Protein AF-A0A971DSR9-F1 (afdb_monomer_lite)

Secondary structure (DSSP, 8-state):
--------HHHHHTTTHHHHHHHHHHHHHHHHHTTSSSHHHHHHHHHHHHHHHHHHHHHHHHHHHPPEE-TT--TTT-TTTS-SEEPPTHHHHHHHHHHHHHHHHTTTTTTHHHHHHHHHHHHHHHTS-TTTS-HHHHHHHHHHHHHHHHHHHHHHHHHHHHHHHHHHHHHHHHHHHHHHHHHHHHHHHHHHHHHTTSS----GGGGS-HHHHHHHHHHHHTTT-B--GGG--HHHHHHHHHHHHTTSEEEEPPPTTT---EEEE--HHHHHHT-

Sequence (275 aa):
MKKNERAPSVYRLAHLWPLAVIIIGIGACAAGAAVSQPYWDFFGLLLILSLAALLGGALFGFLFGVPRLNRNYDPREDYGRTTKYMPNTNLEEVSDWLTKIIIGVTLTQLTKIPGYLQDMADYIVANSNCSTLDCNFAGPVIISLFIYFFIAGFISGYYYTRIFLPNLFSVMEENSILKAETAIWREGGKKMFSLAGEPEVSHKIEYFTDKEREMLQKIKVQNNVFADIHKLSHQEYAVLNVLIAKGIVEIYPGNLSTGKETLHITDEEVLQSLQ

pLDDT: mean 80.06, std 12.45, range [37.16, 97.0]

Foldseek 3Di:
DPPPPPDPCVVVVVLCVLVVLVVVLLVVLQVVLVVFPPSPVSSVVLVVLLVVLLQLLLVLLQVQQAWDADPPDDCQPCVPNDARTHGHCVVVVVVVVVVVCVVVVVPPDPPCPVVVLQVVLVVVLVPDDCVGDVSVVSSVVSSVSSVSSSNSSNCSSNSCSNPPVSVVVVVVLVVLLVVLLVVQVVVLVVQCVVCVPPPDPPAPCSSGDPLLLVLLLVCVVVVQWAQPLVPDDSNSVSSVVNCVVVVQWDWDQDDPVPRTITIGGPDPRSSVVND

Structure (mmCIF, N/CA/C/O backbone):
data_AF-A0A971DSR9-F1
#
_entry.id   AF-A0A971DSR9-F1
#
loop_
_atom_site.group_PDB
_atom_site.id
_atom_site.type_symbol
_atom_site.label_atom_id
_atom_site.label_alt_id
_atom_site.label_comp_id
_atom_site.label_asym_id
_atom_site.label_entity_id
_atom_site.label_seq_id
_atom_site.pdbx_PDB_ins_code
_atom_site.Cartn_x
_atom_site.Cartn_y
_atom_site.Cartn_z
_atom_site.occupancy
_atom_site.B_iso_or_equiv
_atom_site.auth_seq_id
_atom_site.auth_comp_id
_atom_site.auth_asym_id
_atom_site.auth_atom_id
_atom_site.pdbx_PDB_model_num
ATOM 1 N N . MET A 1 1 ? 6.636 4.444 34.843 1.00 37.16 1 MET A N 1
ATOM 2 C CA . MET A 1 1 ? 7.618 5.028 33.900 1.00 37.16 1 MET A CA 1
ATOM 3 C C . MET A 1 1 ? 8.054 3.941 32.920 1.00 37.16 1 MET A C 1
ATOM 5 O O . MET A 1 1 ? 8.878 3.111 33.280 1.00 37.16 1 MET A O 1
ATOM 9 N N . LYS A 1 2 ? 7.442 3.868 31.726 1.00 38.41 2 LYS A N 1
ATOM 10 C CA . LYS A 1 2 ? 7.850 2.915 30.677 1.00 38.41 2 LYS A CA 1
ATOM 11 C C . LYS A 1 2 ? 9.216 3.350 30.143 1.00 38.41 2 LYS A C 1
ATOM 13 O O . LYS A 1 2 ? 9.371 4.481 29.689 1.00 38.41 2 LYS A O 1
ATOM 18 N N . LYS A 1 3 ? 10.205 2.468 30.266 1.00 43.56 3 LYS A N 1
ATOM 19 C CA . LYS A 1 3 ? 11.568 2.665 29.773 1.00 43.56 3 LYS A CA 1
ATOM 20 C C . LYS A 1 3 ? 11.482 2.900 28.263 1.00 43.56 3 LYS A C 1
ATOM 22 O O . LYS A 1 3 ? 10.950 2.072 27.533 1.00 43.56 3 LYS A O 1
ATOM 27 N N . ASN A 1 4 ? 11.932 4.071 27.829 1.00 49.69 4 ASN A N 1
ATOM 28 C CA . ASN A 1 4 ? 11.964 4.491 26.435 1.00 49.69 4 ASN A CA 1
ATOM 29 C C . ASN A 1 4 ? 13.080 3.700 25.729 1.00 49.69 4 ASN A C 1
ATOM 31 O O . ASN A 1 4 ? 14.197 4.193 25.566 1.00 49.69 4 ASN A O 1
ATOM 35 N N . GLU A 1 5 ? 12.819 2.431 25.417 1.00 51.50 5 GLU A N 1
ATOM 36 C CA . GLU A 1 5 ? 13.708 1.594 24.617 1.00 51.50 5 GLU A CA 1
ATOM 37 C C . GLU A 1 5 ? 13.719 2.158 23.196 1.00 51.50 5 GLU A C 1
ATOM 39 O O . GLU A 1 5 ? 12.870 1.853 22.361 1.00 51.50 5 GLU A O 1
ATOM 44 N N . ARG A 1 6 ? 14.663 3.070 22.928 1.00 54.28 6 ARG A N 1
ATOM 45 C CA . ARG A 1 6 ? 14.927 3.539 21.567 1.00 54.28 6 ARG A CA 1
ATOM 46 C C . ARG A 1 6 ? 15.276 2.311 20.735 1.00 54.28 6 ARG A C 1
ATOM 48 O O . ARG A 1 6 ? 16.339 1.728 20.938 1.00 54.28 6 ARG A O 1
ATOM 55 N N . ALA A 1 7 ? 14.408 1.963 19.789 1.00 55.47 7 ALA A N 1
ATOM 56 C CA . ALA A 1 7 ? 14.721 0.987 18.756 1.00 55.47 7 ALA A CA 1
ATOM 57 C C . ALA A 1 7 ? 16.114 1.307 18.165 1.00 55.47 7 ALA A C 1
ATOM 59 O O . ALA A 1 7 ? 16.392 2.488 17.889 1.00 55.47 7 ALA A O 1
ATOM 60 N N . PRO A 1 8 ? 17.005 0.308 18.012 1.00 54.16 8 PRO A N 1
ATOM 61 C CA . PRO A 1 8 ? 18.372 0.549 17.571 1.00 54.16 8 PRO A CA 1
ATOM 62 C C . PRO A 1 8 ? 18.371 1.280 16.224 1.00 54.16 8 PRO A C 1
ATOM 64 O O . PRO A 1 8 ? 17.544 0.997 15.355 1.00 54.16 8 PRO A O 1
ATOM 67 N N . SER A 1 9 ? 19.279 2.250 16.059 1.00 59.03 9 SER A N 1
ATOM 68 C CA . SER A 1 9 ? 19.351 3.171 14.905 1.00 59.03 9 SER A CA 1
ATOM 69 C C . SER A 1 9 ? 19.303 2.473 13.541 1.00 59.03 9 SER A C 1
ATOM 71 O O . SER A 1 9 ? 18.803 3.045 12.575 1.00 59.03 9 SER A O 1
ATOM 73 N N . VAL A 1 10 ? 19.742 1.216 13.488 1.00 59.09 10 VAL A N 1
ATOM 74 C CA . VAL A 1 10 ? 19.723 0.327 12.322 1.00 59.09 10 VAL A CA 1
ATOM 75 C C . VAL A 1 10 ? 18.313 0.155 11.733 1.00 59.09 10 VAL A C 1
ATOM 77 O O . VAL A 1 10 ? 18.150 0.253 10.519 1.00 59.09 10 VAL A O 1
ATOM 80 N N . TYR A 1 11 ? 17.268 0.020 12.561 1.00 59.34 11 TYR A N 1
ATOM 81 C CA . TYR A 1 11 ? 15.881 -0.109 12.078 1.00 59.34 11 TYR A CA 1
ATOM 82 C C . TYR A 1 11 ? 15.350 1.187 11.448 1.00 59.34 11 TYR A C 1
ATOM 84 O O . TYR A 1 11 ? 14.537 1.156 10.525 1.00 59.34 11 TYR A O 1
ATOM 92 N N . ARG A 1 12 ? 15.851 2.344 11.899 1.00 62.50 12 ARG A N 1
ATOM 93 C CA . ARG A 1 12 ? 15.550 3.641 11.282 1.00 62.50 12 ARG A CA 1
ATOM 94 C C . ARG A 1 12 ? 16.319 3.873 9.985 1.00 62.50 12 ARG A C 1
ATOM 96 O O . ARG A 1 12 ? 15.873 4.675 9.189 1.00 62.50 12 ARG A O 1
ATOM 103 N N . LEU A 1 13 ? 17.428 3.192 9.721 1.00 64.94 13 LEU A N 1
ATOM 104 C CA . LEU A 1 13 ? 18.093 3.301 8.417 1.00 64.94 13 LEU A CA 1
ATOM 105 C C . LEU A 1 13 ? 17.463 2.362 7.380 1.00 64.94 13 LEU A C 1
ATOM 107 O O . LEU A 1 13 ? 17.374 2.691 6.199 1.00 64.94 13 LEU A O 1
ATOM 111 N N . ALA A 1 14 ? 16.957 1.218 7.841 1.00 70.31 14 ALA A N 1
ATOM 112 C CA . ALA A 1 14 ? 16.392 0.178 6.996 1.00 70.31 14 ALA A CA 1
ATOM 113 C C . ALA A 1 14 ? 15.121 0.587 6.232 1.00 70.31 14 ALA A C 1
ATOM 115 O O . ALA A 1 14 ? 14.703 -0.153 5.360 1.00 70.31 14 ALA A O 1
ATOM 116 N N . HIS A 1 15 ? 14.476 1.728 6.486 1.00 75.62 15 HIS A N 1
ATOM 117 C CA . HIS A 1 15 ? 13.360 2.184 5.636 1.00 75.62 15 HIS A CA 1
ATOM 118 C C . HIS A 1 15 ? 13.791 3.126 4.502 1.00 75.62 15 HIS A C 1
ATOM 120 O O . HIS A 1 15 ? 12.974 3.454 3.644 1.00 75.62 15 HIS A O 1
ATOM 126 N N . LEU A 1 16 ? 15.055 3.564 4.487 1.00 84.31 16 LEU A N 1
ATOM 127 C CA . LEU A 1 16 ? 15.576 4.538 3.523 1.00 84.31 16 LEU A CA 1
ATOM 128 C C . LEU A 1 16 ? 16.248 3.886 2.310 1.00 84.31 16 LEU A C 1
ATOM 130 O O . LEU A 1 16 ? 16.501 4.564 1.318 1.00 84.31 16 LEU A O 1
ATOM 134 N N . TRP A 1 17 ? 16.528 2.581 2.353 1.00 87.62 17 TRP A N 1
ATOM 135 C CA . TRP A 1 17 ? 17.218 1.902 1.255 1.00 87.62 17 TRP A CA 1
ATOM 136 C C . TRP A 1 17 ? 16.484 1.977 -0.100 1.00 87.62 17 TRP A C 1
ATOM 138 O O . TRP A 1 17 ? 17.182 2.178 -1.093 1.00 87.62 17 TRP A O 1
ATOM 148 N N . PRO A 1 18 ? 15.133 1.915 -0.209 1.00 90.00 18 PRO A N 1
ATOM 149 C CA . PRO A 1 18 ? 14.481 2.028 -1.514 1.00 90.00 18 PRO A CA 1
ATOM 150 C C . PRO A 1 18 ? 14.644 3.437 -2.094 1.00 90.00 18 PRO A C 1
ATOM 152 O O . PRO A 1 18 ? 14.825 3.595 -3.299 1.00 90.00 18 PRO A O 1
ATOM 155 N N . LEU A 1 19 ? 14.660 4.466 -1.235 1.00 89.88 19 LEU A N 1
ATOM 156 C CA . LEU A 1 19 ? 14.963 5.840 -1.645 1.00 89.88 19 LEU A CA 1
ATOM 157 C C . LEU A 1 19 ? 16.408 5.968 -2.116 1.00 89.88 19 LEU A C 1
ATOM 159 O O . LEU A 1 19 ? 16.654 6.639 -3.112 1.00 89.88 19 LEU A O 1
ATOM 163 N N . ALA A 1 20 ? 17.354 5.299 -1.454 1.00 91.56 20 ALA A N 1
ATOM 164 C CA . ALA A 1 20 ? 18.747 5.289 -1.890 1.00 91.56 20 ALA A CA 1
ATOM 165 C C . ALA A 1 20 ? 18.896 4.699 -3.304 1.00 91.56 20 ALA A C 1
ATOM 167 O O . ALA A 1 20 ? 19.608 5.279 -4.118 1.00 91.56 20 ALA A O 1
ATOM 168 N N . VAL A 1 21 ? 18.176 3.616 -3.630 1.00 92.50 21 VAL A N 1
ATOM 169 C CA . VAL A 1 21 ? 18.152 3.046 -4.991 1.00 92.50 21 VAL A CA 1
ATOM 170 C C . VAL A 1 21 ? 17.636 4.079 -5.999 1.00 92.50 21 VAL A C 1
ATOM 172 O O . VAL A 1 21 ? 18.290 4.336 -7.002 1.00 92.50 21 VAL A O 1
ATOM 175 N N . ILE A 1 22 ? 16.522 4.754 -5.709 1.00 94.12 22 ILE A N 1
ATOM 176 C CA . ILE A 1 22 ? 15.972 5.783 -6.609 1.00 94.12 22 ILE A CA 1
ATOM 177 C C . ILE A 1 22 ? 16.957 6.949 -6.795 1.00 94.12 22 ILE A C 1
ATOM 179 O O . ILE A 1 22 ? 17.174 7.396 -7.920 1.00 94.12 22 ILE A O 1
ATOM 183 N N . ILE A 1 23 ? 17.589 7.419 -5.716 1.00 94.44 23 ILE A N 1
ATOM 184 C CA . ILE A 1 23 ? 18.569 8.516 -5.755 1.00 94.44 23 ILE A CA 1
ATOM 185 C C . ILE A 1 23 ? 19.790 8.131 -6.599 1.00 94.44 23 ILE A C 1
ATOM 187 O O . ILE A 1 23 ? 20.248 8.941 -7.404 1.00 94.44 23 ILE A O 1
ATOM 191 N N . ILE A 1 24 ? 20.291 6.899 -6.463 1.00 94.00 24 ILE A N 1
ATOM 192 C CA . ILE A 1 24 ? 21.392 6.383 -7.291 1.00 94.00 24 ILE A CA 1
ATOM 193 C C . ILE A 1 24 ? 20.989 6.376 -8.771 1.00 94.00 24 ILE A C 1
ATOM 195 O O . ILE A 1 24 ? 21.766 6.829 -9.610 1.00 94.00 24 ILE A O 1
ATOM 199 N N . GLY A 1 25 ? 19.768 5.941 -9.095 1.00 92.62 25 GLY A N 1
ATOM 200 C CA . GLY A 1 25 ? 19.239 5.984 -10.461 1.00 92.62 25 GLY A CA 1
ATOM 201 C C . GLY A 1 25 ? 19.151 7.396 -11.038 1.00 92.62 25 GLY A C 1
ATOM 202 O O . GLY A 1 25 ? 19.550 7.627 -12.178 1.00 92.62 25 GLY A O 1
ATOM 203 N N . ILE A 1 26 ? 18.672 8.365 -10.252 1.00 93.56 26 ILE A N 1
ATOM 204 C CA . ILE A 1 26 ? 18.616 9.778 -10.667 1.00 93.56 26 ILE A CA 1
ATOM 205 C C . ILE A 1 26 ? 20.034 10.320 -10.898 1.00 93.56 26 ILE A C 1
ATOM 207 O O . ILE A 1 26 ? 20.278 11.009 -11.889 1.00 93.56 26 ILE A O 1
ATOM 211 N N . GLY A 1 27 ? 20.986 9.965 -10.030 1.00 92.44 27 GLY A N 1
ATOM 212 C CA .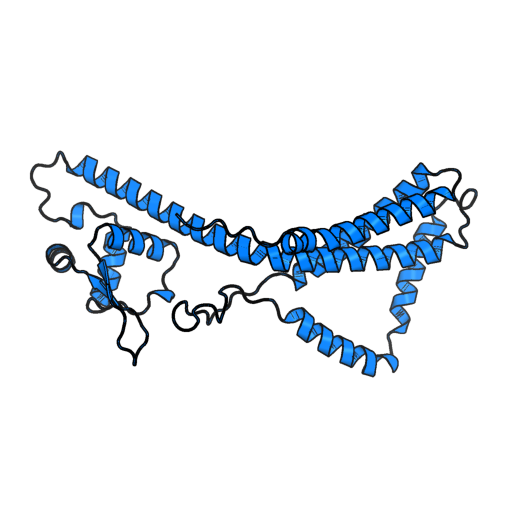 GLY A 1 27 ? 22.401 10.294 -10.208 1.00 92.44 27 GLY A CA 1
ATOM 213 C C . GLY A 1 27 ? 22.988 9.699 -11.491 1.00 92.44 27 GLY A C 1
ATOM 214 O O . GLY A 1 27 ? 23.702 10.391 -12.212 1.00 92.44 27 GLY A O 1
ATOM 215 N N . ALA A 1 28 ? 22.629 8.457 -11.828 1.00 90.12 28 ALA A N 1
ATOM 216 C CA . ALA A 1 28 ? 23.019 7.827 -13.087 1.00 90.12 28 ALA A CA 1
ATOM 217 C C . ALA A 1 28 ? 22.420 8.548 -14.308 1.00 90.12 28 ALA A C 1
ATOM 219 O O . ALA A 1 28 ? 23.114 8.714 -15.308 1.00 90.12 28 ALA A O 1
ATOM 220 N N . CYS A 1 29 ? 21.181 9.049 -14.219 1.00 90.25 29 CYS A N 1
ATOM 221 C CA . CYS A 1 29 ? 20.577 9.874 -15.274 1.00 90.25 29 CYS A CA 1
ATOM 222 C C . CYS A 1 29 ? 21.337 11.193 -15.467 1.00 90.25 29 CYS A C 1
ATOM 224 O O . CYS A 1 29 ? 21.599 11.588 -16.600 1.00 90.25 29 CYS A O 1
ATOM 226 N N . ALA A 1 30 ? 21.726 11.858 -14.374 1.00 90.25 30 ALA A N 1
ATOM 227 C CA . ALA A 1 30 ? 22.514 13.090 -14.430 1.00 90.25 30 ALA A CA 1
ATOM 228 C C . ALA A 1 30 ? 23.912 12.846 -15.023 1.00 90.25 30 ALA A C 1
ATOM 230 O O . ALA A 1 30 ? 24.355 13.583 -15.901 1.00 90.25 30 ALA A O 1
ATOM 231 N N . ALA A 1 31 ? 24.588 11.774 -14.599 1.00 87.44 31 ALA A N 1
ATOM 232 C CA . ALA A 1 31 ? 25.889 11.388 -15.139 1.00 87.44 31 ALA A CA 1
ATOM 233 C C . ALA A 1 31 ? 25.811 11.008 -16.628 1.00 87.44 31 ALA A C 1
ATOM 235 O O . ALA A 1 31 ? 26.660 11.423 -17.411 1.00 87.44 31 ALA A O 1
ATOM 236 N N . GLY A 1 32 ? 24.772 10.271 -17.035 1.00 81.88 32 GLY A N 1
ATOM 237 C CA . GLY A 1 32 ? 24.528 9.936 -18.439 1.00 81.88 32 GLY A CA 1
ATOM 238 C C . GLY A 1 32 ? 24.227 11.168 -19.294 1.00 81.88 32 GLY A C 1
ATOM 239 O O . GLY A 1 32 ? 24.698 11.264 -20.426 1.00 81.88 32 GLY A O 1
ATOM 240 N N . ALA A 1 33 ? 23.512 12.151 -18.739 1.00 85.00 33 ALA A N 1
ATOM 241 C CA . ALA A 1 33 ? 23.223 13.400 -19.432 1.00 85.00 33 ALA A CA 1
ATOM 242 C C . ALA A 1 33 ? 24.461 14.283 -19.649 1.00 85.00 33 ALA A C 1
ATOM 244 O O . ALA A 1 33 ? 24.514 15.020 -20.633 1.00 85.00 33 ALA A O 1
ATOM 245 N N . ALA A 1 34 ? 25.479 14.174 -18.785 1.00 84.00 34 ALA A N 1
ATOM 246 C CA . ALA A 1 34 ? 26.732 14.933 -18.881 1.00 84.00 34 ALA A CA 1
ATOM 247 C C . ALA A 1 34 ? 27.541 14.653 -20.161 1.00 84.00 34 ALA A C 1
ATOM 249 O O . ALA A 1 34 ? 28.447 15.414 -20.493 1.00 84.00 34 ALA A O 1
ATOM 250 N N . VAL A 1 35 ? 27.211 13.583 -20.889 1.00 77.50 35 VAL A N 1
ATOM 251 C CA . VAL A 1 35 ? 27.836 13.228 -22.172 1.00 77.50 35 VAL A CA 1
ATOM 252 C C . VAL A 1 35 ? 27.268 14.059 -23.340 1.00 77.50 35 VAL A C 1
ATOM 254 O O . VAL A 1 35 ? 27.881 14.130 -24.402 1.00 77.50 35 VAL A O 1
ATOM 257 N N . SER A 1 36 ? 26.118 14.717 -23.157 1.00 71.94 36 SER A N 1
ATOM 258 C CA . SER A 1 36 ? 25.399 15.450 -24.206 1.00 71.94 36 SER A CA 1
ATOM 259 C C . SER A 1 36 ? 25.603 16.970 -24.111 1.00 71.94 36 SER A C 1
ATOM 261 O O . SER A 1 36 ? 25.582 17.536 -23.019 1.00 71.94 36 SER A O 1
ATOM 263 N N . GLN A 1 37 ? 25.749 17.651 -25.259 1.00 74.38 37 GLN A N 1
ATOM 264 C CA . GLN A 1 37 ? 25.823 19.123 -25.345 1.00 74.38 37 GLN A CA 1
ATOM 265 C C . GLN A 1 37 ? 24.542 19.802 -24.801 1.00 74.38 37 GLN A C 1
ATOM 267 O O . GLN A 1 37 ? 24.655 20.685 -23.947 1.00 74.38 37 GLN A O 1
ATOM 272 N N . PRO A 1 38 ? 23.318 19.387 -25.198 1.00 79.31 38 PRO A N 1
ATOM 273 C CA . PRO A 1 38 ? 22.079 19.807 -24.538 1.00 79.31 38 PRO A CA 1
ATOM 274 C C . PRO A 1 38 ? 21.822 18.996 -23.253 1.00 79.31 38 PRO A C 1
ATOM 276 O O . PRO A 1 38 ? 20.909 18.170 -23.185 1.00 79.31 38 PRO A O 1
ATOM 279 N N . TYR A 1 39 ? 22.632 19.238 -22.215 1.00 82.44 39 TYR A N 1
ATOM 280 C CA . TYR A 1 39 ? 22.558 18.530 -20.927 1.00 82.44 39 TYR A CA 1
ATOM 281 C C . TYR A 1 39 ? 21.139 18.505 -20.333 1.00 82.44 39 TYR A C 1
ATOM 283 O O . TYR A 1 39 ? 20.632 17.447 -19.964 1.00 82.44 39 TYR A O 1
ATOM 291 N N . TRP A 1 40 ? 20.488 19.670 -20.247 1.00 84.75 40 TRP A N 1
ATOM 292 C CA . TRP A 1 40 ? 19.205 19.824 -19.553 1.00 84.75 40 TRP A CA 1
ATOM 293 C C . TRP A 1 40 ? 18.041 19.144 -20.269 1.00 84.75 40 TRP A C 1
ATOM 295 O O . TRP A 1 40 ? 17.216 18.515 -19.607 1.00 84.75 40 TRP A O 1
ATOM 305 N N . ASP A 1 41 ? 18.000 19.218 -21.600 1.00 82.12 41 ASP A N 1
ATOM 306 C CA . ASP A 1 41 ? 16.937 18.594 -22.392 1.00 82.12 41 ASP A CA 1
ATOM 307 C C . ASP A 1 41 ? 17.030 17.069 -22.302 1.00 82.12 41 ASP A C 1
ATOM 309 O O . ASP A 1 41 ? 16.032 16.383 -22.068 1.00 82.12 41 ASP A O 1
ATOM 313 N N . PHE A 1 42 ? 18.250 16.532 -22.411 1.00 81.69 42 PHE A N 1
ATOM 314 C CA . PHE A 1 42 ? 18.463 15.093 -22.329 1.00 81.69 42 PHE A CA 1
ATOM 315 C C . PHE A 1 42 ? 18.232 14.563 -20.910 1.00 81.69 42 PHE A C 1
ATOM 317 O O . PHE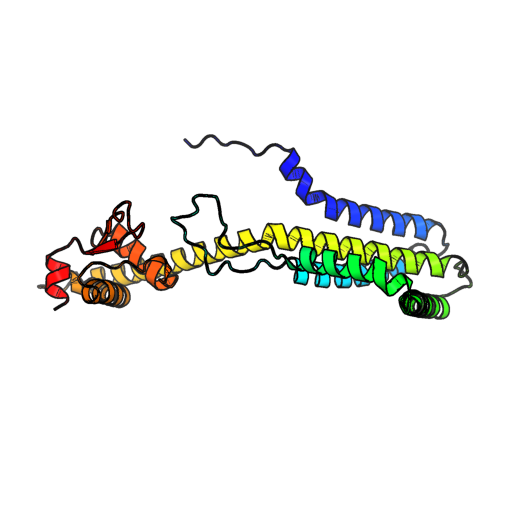 A 1 42 ? 17.549 13.555 -20.736 1.00 81.69 42 PHE A O 1
ATOM 324 N N . PHE A 1 43 ? 18.704 15.277 -19.884 1.00 87.12 43 PHE A N 1
ATOM 325 C CA . PHE A 1 43 ? 18.404 14.943 -18.493 1.00 87.12 43 PHE A CA 1
ATOM 326 C C . PHE A 1 43 ? 16.895 14.953 -18.215 1.00 87.12 43 PHE A C 1
ATOM 328 O O . PHE A 1 43 ? 16.383 14.017 -17.603 1.00 87.12 43 PHE A O 1
ATOM 335 N N . GLY A 1 44 ? 16.172 15.972 -18.696 1.00 88.19 44 GLY A N 1
ATOM 336 C CA . GLY A 1 44 ? 14.721 16.078 -18.548 1.00 88.19 44 GLY A CA 1
ATOM 337 C C . GLY A 1 44 ? 13.978 14.903 -19.185 1.00 88.19 44 GLY A C 1
ATOM 338 O O . GLY A 1 44 ? 13.096 14.320 -18.551 1.00 88.19 44 GLY A O 1
ATOM 339 N N . LEU A 1 45 ? 14.380 14.498 -20.393 1.00 86.56 45 LEU A N 1
ATOM 340 C CA . LEU A 1 45 ? 13.823 13.328 -21.075 1.00 86.56 45 LEU A CA 1
ATOM 341 C C . LEU A 1 45 ? 14.082 12.035 -20.288 1.00 86.56 45 LEU A C 1
ATOM 343 O O . LEU A 1 45 ? 13.136 11.300 -20.001 1.00 86.56 45 LEU A O 1
ATOM 347 N N . LEU A 1 46 ? 15.331 11.779 -19.878 1.00 89.25 46 LEU A N 1
ATOM 348 C CA . LEU A 1 46 ? 15.682 10.595 -19.082 1.00 89.25 46 LEU A CA 1
ATOM 349 C C . LEU A 1 46 ? 14.904 10.556 -17.762 1.00 89.25 46 LEU A C 1
ATOM 351 O O . LEU A 1 46 ? 14.429 9.496 -17.351 1.00 89.25 46 LEU A O 1
ATOM 355 N N . LEU A 1 47 ? 14.729 11.707 -17.114 1.00 92.56 47 LEU A N 1
ATOM 356 C CA . LEU A 1 47 ? 14.016 11.828 -15.850 1.00 92.56 47 LEU A CA 1
ATOM 357 C C . LEU A 1 47 ? 12.516 11.547 -16.014 1.00 92.56 47 LEU A C 1
ATOM 359 O O . LEU A 1 47 ? 11.968 10.768 -15.238 1.00 92.56 47 LEU A O 1
ATOM 363 N N . ILE A 1 48 ? 11.853 12.092 -17.038 1.00 92.62 48 ILE A N 1
ATOM 364 C CA . ILE A 1 48 ? 10.427 11.819 -17.300 1.00 92.62 48 ILE A CA 1
ATOM 365 C C . ILE A 1 48 ? 10.194 10.329 -17.581 1.00 92.62 48 ILE A C 1
ATOM 367 O O . ILE A 1 48 ? 9.279 9.735 -17.005 1.00 92.62 48 ILE A O 1
ATOM 371 N N . LEU A 1 49 ? 11.040 9.708 -18.410 1.00 92.31 49 LEU A N 1
ATOM 372 C CA . LEU A 1 49 ? 10.961 8.270 -18.695 1.00 92.31 49 LEU A CA 1
ATOM 373 C C . LEU A 1 49 ? 11.168 7.435 -17.425 1.00 92.31 49 LEU A C 1
ATOM 375 O O . LEU A 1 49 ? 10.405 6.505 -17.159 1.00 92.31 49 LEU A O 1
ATOM 379 N N . SER A 1 50 ? 12.150 7.819 -16.606 1.00 94.44 50 SER A N 1
ATOM 380 C CA . SER A 1 50 ? 12.434 7.188 -15.315 1.00 94.44 50 SER A CA 1
ATOM 381 C C . SER A 1 50 ? 11.236 7.261 -14.374 1.00 94.44 50 SER A C 1
ATOM 383 O O . SER A 1 50 ? 10.848 6.256 -13.788 1.00 94.44 50 SER A O 1
ATOM 385 N N . LEU A 1 51 ? 10.612 8.436 -14.244 1.00 95.19 51 LEU A N 1
ATOM 386 C CA . LEU A 1 51 ? 9.435 8.638 -13.398 1.00 95.19 51 LEU A CA 1
ATOM 387 C C . LEU A 1 51 ? 8.224 7.846 -13.892 1.00 95.19 51 LEU A C 1
ATOM 389 O O . LEU A 1 51 ? 7.523 7.253 -13.075 1.00 95.19 51 LEU A O 1
ATOM 393 N N . ALA A 1 52 ? 7.992 7.788 -15.204 1.00 95.19 52 ALA A N 1
ATOM 394 C CA . ALA A 1 52 ? 6.917 6.981 -15.774 1.00 95.19 52 ALA A CA 1
ATOM 395 C C . ALA A 1 52 ? 7.105 5.488 -15.452 1.00 95.19 52 ALA A C 1
ATOM 397 O O . ALA A 1 52 ? 6.179 4.831 -14.970 1.00 95.19 52 ALA A O 1
ATOM 398 N N . ALA A 1 53 ? 8.323 4.971 -15.644 1.00 95.69 53 ALA A N 1
ATOM 399 C CA . ALA A 1 53 ? 8.679 3.595 -15.306 1.00 95.69 53 ALA A CA 1
ATOM 400 C C . ALA A 1 53 ? 8.548 3.319 -13.800 1.00 95.69 53 ALA A C 1
ATOM 402 O O . ALA A 1 53 ? 7.979 2.302 -13.402 1.00 95.69 53 ALA A O 1
ATOM 403 N N . LEU A 1 54 ? 9.023 4.252 -12.967 1.00 97.00 54 LEU A N 1
ATOM 404 C CA . LEU A 1 54 ? 8.947 4.189 -11.509 1.00 97.00 54 LEU A CA 1
ATOM 405 C C . LEU A 1 54 ? 7.498 4.122 -11.026 1.00 97.00 54 LEU A C 1
ATOM 407 O O . LEU A 1 54 ? 7.187 3.289 -10.180 1.00 97.00 54 LEU A O 1
ATOM 411 N N . LEU A 1 55 ? 6.610 4.965 -11.561 1.00 96.62 55 LEU A N 1
ATOM 412 C CA . LEU A 1 55 ? 5.186 4.957 -11.219 1.00 96.62 55 LEU A CA 1
ATOM 413 C C . LEU A 1 55 ? 4.510 3.656 -11.655 1.00 96.62 55 LEU A C 1
ATOM 415 O O . LEU A 1 55 ? 3.749 3.081 -10.876 1.00 96.62 55 LEU A O 1
ATOM 419 N N . GLY A 1 56 ? 4.825 3.166 -12.858 1.00 96.25 56 GLY A N 1
ATOM 420 C CA . GLY A 1 56 ? 4.355 1.867 -13.334 1.00 96.25 56 GLY A CA 1
ATOM 421 C C . GLY A 1 56 ? 4.767 0.747 -12.380 1.00 96.25 56 GLY A C 1
ATOM 422 O O . GLY A 1 56 ? 3.917 0.022 -11.869 1.00 96.25 56 GLY A O 1
ATOM 423 N N . GLY A 1 57 ? 6.058 0.664 -12.059 1.00 95.44 57 GLY A N 1
ATOM 424 C CA . GLY A 1 57 ? 6.587 -0.298 -11.098 1.00 95.44 57 GLY A CA 1
ATOM 425 C C . GLY A 1 57 ? 5.932 -0.174 -9.724 1.00 95.44 57 GLY A C 1
ATOM 426 O O . GLY A 1 57 ? 5.456 -1.166 -9.178 1.00 95.44 57 GLY A O 1
ATOM 427 N N . ALA A 1 58 ? 5.851 1.041 -9.179 1.00 95.50 58 ALA A N 1
ATOM 428 C CA . ALA A 1 58 ? 5.280 1.309 -7.861 1.00 95.50 58 ALA A CA 1
ATOM 429 C C . ALA A 1 58 ? 3.805 0.922 -7.762 1.00 95.50 58 ALA A C 1
ATOM 431 O O . ALA A 1 58 ? 3.398 0.402 -6.725 1.00 95.50 58 ALA A O 1
ATOM 432 N N . LEU A 1 59 ? 3.024 1.102 -8.831 1.00 94.25 59 LEU A N 1
ATOM 433 C CA . LEU A 1 59 ? 1.643 0.633 -8.896 1.00 94.25 59 LEU A CA 1
ATOM 434 C C . LEU A 1 59 ? 1.569 -0.893 -8.759 1.00 94.25 59 LEU A C 1
ATOM 436 O O . LEU A 1 59 ? 0.809 -1.397 -7.934 1.00 94.25 59 LEU A O 1
ATOM 440 N N . PHE A 1 60 ? 2.385 -1.636 -9.512 1.00 91.88 60 PHE A N 1
ATOM 441 C CA . PHE A 1 60 ? 2.453 -3.093 -9.366 1.00 91.88 60 PHE A CA 1
ATOM 442 C C . PHE A 1 60 ? 2.926 -3.491 -7.965 1.00 91.88 60 PHE A C 1
ATOM 444 O O . PHE A 1 60 ? 2.291 -4.319 -7.314 1.00 91.88 60 PHE A O 1
ATOM 451 N N . GLY A 1 61 ? 3.986 -2.859 -7.461 1.00 91.69 61 GLY A N 1
ATOM 452 C CA . GLY A 1 61 ? 4.496 -3.092 -6.113 1.00 91.69 61 GLY A CA 1
ATOM 453 C C . GLY A 1 61 ? 3.428 -2.875 -5.040 1.00 91.69 61 GLY A C 1
ATOM 454 O O . GLY A 1 61 ? 3.260 -3.715 -4.158 1.00 91.69 61 GLY A O 1
ATOM 455 N N . PHE A 1 62 ? 2.654 -1.794 -5.153 1.00 90.81 62 PHE A N 1
ATOM 456 C CA . PHE A 1 62 ? 1.515 -1.508 -4.286 1.00 90.81 62 PHE A CA 1
ATOM 457 C C . PHE A 1 62 ? 0.490 -2.644 -4.314 1.00 90.81 62 PHE A C 1
ATOM 459 O O . PHE A 1 62 ? 0.172 -3.183 -3.257 1.00 90.81 62 PHE A O 1
ATOM 466 N N . LEU A 1 63 ? 0.036 -3.068 -5.500 1.00 88.12 63 LEU A N 1
ATOM 467 C CA . LEU A 1 63 ? -0.954 -4.144 -5.653 1.00 88.12 63 LEU A CA 1
ATOM 468 C C . LEU A 1 63 ? -0.507 -5.451 -4.982 1.00 88.12 63 LEU A C 1
ATOM 470 O O . LEU A 1 63 ? -1.303 -6.118 -4.320 1.00 88.12 63 LEU A O 1
ATOM 474 N N . PHE A 1 64 ? 0.774 -5.802 -5.112 1.00 86.06 64 PHE A N 1
ATOM 475 C CA . PHE A 1 64 ? 1.340 -6.988 -4.466 1.00 86.06 64 PHE A CA 1
ATOM 476 C C . PHE A 1 64 ? 1.611 -6.802 -2.967 1.00 86.06 64 PHE A C 1
ATOM 478 O O . PHE A 1 64 ? 1.655 -7.785 -2.227 1.00 86.06 64 PHE A O 1
ATOM 485 N N . GLY A 1 65 ? 1.788 -5.563 -2.512 1.00 86.31 65 GLY A N 1
ATOM 486 C CA . GLY A 1 65 ? 2.091 -5.222 -1.125 1.00 86.31 65 GLY A CA 1
ATOM 487 C C . GLY A 1 65 ? 0.869 -5.072 -0.218 1.00 86.31 65 GLY A C 1
ATOM 488 O O . GLY A 1 65 ? 1.042 -5.092 1.001 1.00 86.31 65 GLY A O 1
ATOM 489 N N . VAL A 1 66 ? -0.346 -4.927 -0.768 1.00 86.25 66 VAL A N 1
ATOM 490 C CA . VAL A 1 66 ? -1.570 -4.739 0.034 1.00 86.25 66 VAL A CA 1
ATOM 491 C C . VAL A 1 66 ? -1.769 -5.927 0.992 1.00 86.25 66 VAL A C 1
ATOM 493 O O . VAL A 1 66 ? -1.862 -7.068 0.526 1.00 86.25 66 VAL A O 1
ATOM 496 N N . PRO A 1 67 ? -1.847 -5.696 2.319 1.00 83.56 67 PRO A N 1
ATOM 497 C CA . PRO A 1 67 ? -2.067 -6.748 3.302 1.00 83.56 67 PRO A CA 1
ATOM 498 C C . PRO A 1 67 ? -3.480 -7.325 3.196 1.00 83.56 67 PRO A C 1
ATOM 500 O O . PRO A 1 67 ? -4.436 -6.625 2.856 1.00 83.56 67 PRO A O 1
ATOM 503 N N . ARG A 1 68 ? -3.624 -8.607 3.538 1.00 79.94 68 ARG A N 1
ATOM 504 C CA . ARG A 1 68 ? -4.925 -9.286 3.583 1.00 79.94 68 ARG A CA 1
ATOM 505 C C . ARG A 1 68 ? -5.437 -9.340 5.021 1.00 79.94 68 ARG A C 1
ATOM 507 O O . ARG A 1 68 ? -4.661 -9.521 5.958 1.00 79.94 68 ARG A O 1
ATOM 514 N N . LEU A 1 69 ? -6.751 -9.198 5.194 1.00 77.50 69 LEU A N 1
ATOM 515 C CA . LEU A 1 69 ? -7.396 -9.390 6.492 1.00 77.50 69 LEU A CA 1
ATOM 516 C C . LEU A 1 69 ? -7.391 -10.881 6.843 1.00 77.50 69 LEU A C 1
ATOM 518 O O . LEU A 1 69 ? -7.946 -11.697 6.103 1.00 77.50 69 LEU A O 1
ATOM 522 N N . ASN A 1 70 ? -6.799 -11.228 7.981 1.00 77.56 70 ASN A N 1
ATOM 523 C CA . ASN A 1 70 ? -6.891 -12.568 8.532 1.00 77.56 70 ASN A CA 1
ATOM 524 C C . ASN A 1 70 ? -8.277 -12.758 9.159 1.00 77.56 70 ASN A C 1
ATOM 526 O O . ASN A 1 70 ? -8.551 -12.278 10.255 1.00 77.56 70 ASN A O 1
ATOM 530 N N . ARG A 1 71 ? -9.163 -13.458 8.446 1.00 70.94 71 ARG A N 1
ATOM 531 C CA . ARG A 1 71 ? -10.528 -13.755 8.913 1.00 70.94 71 ARG A CA 1
ATOM 532 C C . ARG A 1 71 ? -10.570 -14.693 10.120 1.00 70.94 71 ARG A C 1
ATOM 534 O O . ARG A 1 71 ? -11.577 -14.704 10.816 1.00 70.94 71 ARG A O 1
ATOM 541 N N . ASN A 1 72 ? -9.497 -15.444 10.356 1.00 69.12 72 ASN A N 1
ATOM 542 C CA . ASN A 1 72 ? -9.365 -16.372 11.477 1.00 69.12 72 ASN A CA 1
ATOM 543 C C . ASN A 1 72 ? -8.564 -15.758 12.633 1.00 69.12 72 ASN A C 1
ATOM 545 O O . ASN A 1 72 ? -8.128 -16.481 13.519 1.00 69.12 72 ASN A O 1
ATOM 549 N N . TYR A 1 73 ? -8.313 -14.446 12.604 1.00 67.88 73 TYR A N 1
ATOM 550 C CA . TYR A 1 73 ? -7.626 -13.766 13.690 1.00 67.88 73 TYR A CA 1
ATOM 551 C C . TYR A 1 73 ? -8.501 -13.767 14.947 1.00 67.88 73 TYR A C 1
ATOM 553 O O . TYR A 1 73 ? -9.531 -13.091 14.981 1.00 67.88 73 TYR A O 1
ATOM 561 N N . ASP A 1 74 ? -8.068 -14.505 15.970 1.00 63.69 74 ASP A N 1
ATOM 562 C CA . ASP A 1 74 ? -8.615 -14.437 17.322 1.00 63.69 74 ASP A CA 1
ATOM 563 C C . ASP A 1 74 ? -7.570 -13.782 18.252 1.00 63.69 74 ASP A C 1
ATOM 565 O O . ASP A 1 74 ? -6.464 -14.313 18.401 1.00 63.69 74 ASP A O 1
ATOM 569 N N . PRO A 1 75 ? -7.881 -12.633 18.884 1.00 61.19 75 PRO A N 1
ATOM 570 C CA . PRO A 1 75 ? -6.983 -11.942 19.810 1.00 61.19 75 PRO A CA 1
ATOM 571 C C . PRO A 1 75 ? -6.485 -12.793 20.992 1.00 61.19 75 PRO A C 1
ATOM 573 O O . PRO A 1 75 ? -5.500 -12.407 21.622 1.00 61.19 75 PRO A O 1
ATOM 576 N N . ARG A 1 76 ? -7.158 -13.908 21.322 1.00 52.12 76 ARG A N 1
ATOM 577 C CA . ARG A 1 76 ? -6.904 -14.704 22.535 1.00 52.12 76 ARG A CA 1
ATOM 578 C C . ARG A 1 76 ? -6.043 -15.943 22.321 1.00 52.12 76 ARG A C 1
ATOM 580 O O . ARG A 1 76 ? -5.275 -16.289 23.216 1.00 52.12 76 ARG A O 1
ATOM 587 N N . GLU A 1 77 ? -6.152 -16.618 21.177 1.00 54.41 77 GLU A N 1
ATOM 588 C CA . GLU A 1 77 ? -5.338 -17.820 20.907 1.00 54.41 77 GLU A CA 1
ATOM 589 C C . GLU A 1 77 ? -3.899 -17.463 20.514 1.00 54.41 77 GLU A C 1
ATOM 591 O O . GLU A 1 77 ? -2.956 -18.207 20.790 1.00 54.41 77 GLU A O 1
ATOM 596 N N . ASP A 1 78 ? -3.720 -16.277 19.937 1.00 53.97 78 ASP A N 1
ATOM 597 C CA . ASP A 1 78 ? -2.492 -15.885 19.268 1.00 53.97 78 ASP A CA 1
ATOM 598 C C . ASP A 1 78 ? -1.882 -14.610 19.859 1.00 53.97 78 ASP A C 1
ATOM 600 O O . ASP A 1 78 ? -1.586 -13.655 19.137 1.00 53.97 78 ASP A O 1
ATOM 604 N N . TYR A 1 79 ? -1.620 -14.607 21.173 1.00 51.34 79 TYR A N 1
ATOM 605 C CA . TYR A 1 79 ? -0.811 -13.578 21.848 1.00 51.34 79 TYR A CA 1
ATOM 606 C C . TYR A 1 79 ? 0.568 -13.424 21.166 1.00 51.34 79 TYR A C 1
ATOM 608 O O . TYR A 1 79 ? 1.553 -14.065 21.532 1.00 51.34 79 TYR A O 1
ATOM 616 N N . GLY A 1 80 ? 0.630 -12.575 20.137 1.00 54.41 80 GLY A N 1
ATOM 617 C CA . GLY A 1 80 ? 1.810 -12.316 19.311 1.00 54.41 80 GLY A CA 1
ATOM 618 C C . GLY A 1 80 ? 2.114 -13.346 18.213 1.00 54.41 80 GLY A C 1
ATOM 619 O O . GLY A 1 80 ? 3.163 -13.227 17.583 1.00 54.41 80 GLY A O 1
ATOM 620 N N . ARG A 1 81 ? 1.248 -14.343 17.967 1.00 54.62 81 ARG A N 1
ATOM 621 C CA . ARG A 1 81 ? 1.499 -15.410 16.970 1.00 54.62 81 ARG A CA 1
ATOM 622 C C . ARG A 1 81 ? 0.876 -15.149 15.603 1.00 54.62 81 ARG A C 1
ATOM 624 O O . ARG A 1 81 ? 1.509 -15.444 14.592 1.00 54.62 81 ARG A O 1
ATOM 631 N N . THR A 1 82 ? -0.311 -14.552 15.559 1.00 56.44 82 THR A N 1
ATOM 632 C CA . THR A 1 82 ? -0.963 -14.137 14.315 1.00 56.44 82 THR A CA 1
ATOM 633 C C . THR A 1 82 ? -1.341 -12.667 14.385 1.00 56.44 82 THR A C 1
ATOM 635 O O . THR A 1 82 ? -1.655 -12.117 15.438 1.00 56.44 82 THR A O 1
ATOM 638 N N . THR A 1 83 ? -1.233 -11.986 13.249 1.00 64.75 83 THR A N 1
ATOM 639 C CA . THR A 1 83 ? -1.577 -10.571 13.109 1.00 64.75 83 THR A CA 1
ATOM 640 C C . THR A 1 83 ? -2.918 -10.449 12.391 1.00 64.75 83 THR A C 1
ATOM 642 O O . THR A 1 83 ? -3.193 -11.193 11.447 1.00 64.75 83 THR A O 1
ATOM 645 N N . LYS A 1 84 ? -3.752 -9.480 12.799 1.00 71.00 84 LYS A N 1
ATOM 646 C CA . LYS A 1 84 ? -5.038 -9.180 12.137 1.00 71.00 84 LYS A CA 1
ATOM 647 C C . LYS A 1 84 ? -4.867 -8.921 10.638 1.00 71.00 84 LYS A C 1
ATOM 649 O O . LYS A 1 84 ? -5.681 -9.341 9.818 1.00 71.00 84 LYS A O 1
ATOM 654 N N . TYR A 1 85 ? -3.773 -8.258 10.284 1.00 75.62 85 TYR A N 1
ATOM 655 C CA . TYR A 1 85 ? -3.344 -8.044 8.911 1.00 75.62 85 TYR A CA 1
ATOM 656 C C . TYR A 1 85 ? -2.193 -8.995 8.606 1.00 75.62 85 TYR A C 1
ATOM 658 O O . TYR A 1 85 ? -1.109 -8.858 9.176 1.00 75.62 85 TYR A O 1
ATOM 666 N N . MET A 1 86 ? -2.425 -9.965 7.724 1.00 72.25 86 MET A N 1
ATOM 667 C CA . MET A 1 86 ? -1.387 -10.885 7.276 1.00 72.25 86 MET A CA 1
ATOM 668 C C . MET A 1 86 ? -0.673 -10.319 6.046 1.00 72.25 86 MET A C 1
ATOM 670 O O . MET A 1 86 ? -1.314 -9.722 5.168 1.00 72.25 86 MET A O 1
ATOM 674 N N . PRO A 1 87 ? 0.654 -10.518 5.947 1.00 69.12 87 PRO A N 1
ATOM 675 C CA . PRO A 1 87 ? 1.369 -10.269 4.710 1.00 69.12 87 PRO A CA 1
ATOM 676 C C . PRO A 1 87 ? 0.743 -11.054 3.556 1.00 69.12 87 PRO A C 1
ATOM 678 O O . PRO A 1 87 ? 0.298 -12.187 3.725 1.00 69.12 87 PRO A O 1
ATOM 681 N N . ASN A 1 88 ? 0.717 -10.447 2.376 1.00 75.38 88 ASN A N 1
ATOM 682 C CA . ASN A 1 88 ? 0.189 -11.089 1.184 1.00 75.38 88 ASN A CA 1
ATOM 683 C C . ASN A 1 88 ? 1.160 -12.168 0.665 1.00 75.38 88 ASN A C 1
ATOM 685 O O . ASN A 1 88 ? 2.336 -11.872 0.444 1.00 75.38 88 ASN A O 1
ATOM 689 N N . THR A 1 89 ? 0.666 -13.389 0.438 1.00 80.44 89 THR A N 1
ATOM 690 C CA . THR A 1 89 ? 1.413 -14.510 -0.169 1.00 80.44 89 THR A CA 1
ATOM 691 C C . THR A 1 89 ? 1.522 -14.397 -1.689 1.00 80.44 89 THR A C 1
ATOM 693 O O . THR A 1 89 ? 2.215 -15.197 -2.305 1.00 80.44 89 THR A O 1
ATOM 696 N N . ASN A 1 90 ? 0.909 -13.382 -2.316 1.00 76.50 90 ASN A N 1
ATOM 697 C CA . ASN A 1 90 ? 0.933 -13.211 -3.772 1.00 76.50 90 ASN A CA 1
ATOM 698 C C . ASN A 1 90 ? 2.343 -13.289 -4.379 1.00 76.50 90 ASN A C 1
ATOM 700 O O . ASN A 1 90 ? 2.498 -13.866 -5.446 1.00 76.50 90 ASN A O 1
ATOM 704 N N . LEU A 1 91 ? 3.372 -12.710 -3.744 1.00 75.75 91 LEU A N 1
ATOM 705 C CA . LEU A 1 91 ? 4.736 -12.802 -4.285 1.00 75.75 91 LEU A CA 1
ATOM 706 C C . LEU A 1 91 ? 5.348 -14.193 -4.135 1.00 75.75 91 LEU A C 1
ATOM 708 O O . LEU A 1 91 ? 6.176 -14.563 -4.955 1.00 75.75 91 LEU A O 1
ATOM 712 N N . GLU A 1 92 ? 4.965 -14.950 -3.113 1.00 79.56 92 GLU A N 1
ATOM 713 C CA . GLU A 1 92 ? 5.402 -16.337 -2.951 1.00 79.56 92 GLU A CA 1
ATOM 714 C C . GLU A 1 92 ? 4.796 -17.204 -4.059 1.00 79.56 92 GLU A C 1
ATOM 716 O O . GLU A 1 92 ? 5.522 -17.893 -4.772 1.00 79.56 92 GLU A O 1
ATOM 721 N N . GLU A 1 93 ? 3.489 -17.061 -4.287 1.00 79.12 93 GLU A N 1
ATOM 722 C CA . GLU A 1 93 ? 2.756 -17.743 -5.358 1.00 79.12 93 GLU A CA 1
ATOM 723 C C . GLU A 1 93 ? 3.282 -17.353 -6.748 1.00 79.12 93 GLU A C 1
ATOM 725 O O . GLU A 1 93 ? 3.540 -18.214 -7.591 1.00 79.12 93 GLU A O 1
ATOM 730 N N . VAL A 1 94 ? 3.505 -16.055 -6.989 1.00 79.81 94 VAL A N 1
ATOM 731 C CA . VAL A 1 94 ? 4.089 -15.567 -8.246 1.00 79.81 94 VAL A CA 1
ATOM 732 C C . VAL A 1 94 ? 5.542 -16.008 -8.392 1.00 79.81 94 VAL A C 1
ATOM 734 O O . VAL A 1 94 ? 5.939 -16.314 -9.505 1.00 79.81 94 VAL A O 1
ATOM 737 N N . SER A 1 95 ? 6.340 -16.076 -7.323 1.00 80.56 95 SER A N 1
ATOM 738 C CA . SER A 1 95 ? 7.732 -16.552 -7.380 1.00 80.56 95 SER A CA 1
ATOM 739 C C . SER A 1 95 ? 7.804 -18.039 -7.732 1.00 80.56 95 SER A C 1
ATOM 741 O O . SER A 1 95 ? 8.613 -18.440 -8.571 1.00 80.56 95 SER A O 1
ATOM 743 N N . ASP A 1 96 ? 6.924 -18.857 -7.152 1.00 81.12 96 ASP A N 1
ATOM 744 C CA . ASP A 1 96 ? 6.796 -20.276 -7.492 1.00 81.12 96 ASP A CA 1
ATOM 745 C C . ASP A 1 96 ? 6.342 -20.455 -8.953 1.00 81.12 96 ASP A C 1
ATOM 747 O O . ASP A 1 96 ? 6.948 -21.209 -9.721 1.00 81.12 96 ASP A O 1
ATOM 751 N N . TRP A 1 97 ? 5.345 -19.681 -9.392 1.00 82.50 97 TRP A N 1
ATOM 752 C CA . TRP A 1 97 ? 4.895 -19.687 -10.785 1.00 82.50 97 TRP A CA 1
ATOM 753 C C . TRP A 1 97 ? 5.960 -19.173 -11.761 1.00 82.50 97 TRP A C 1
ATOM 755 O O . TRP A 1 97 ? 6.176 -19.780 -12.809 1.00 82.50 97 TRP A O 1
ATOM 765 N N . LEU A 1 98 ? 6.672 -18.101 -11.413 1.00 73.62 98 LEU A N 1
ATOM 766 C CA . LEU A 1 98 ? 7.746 -17.522 -12.215 1.00 73.62 98 LEU A CA 1
ATOM 767 C C . LEU A 1 98 ? 8.915 -18.493 -12.333 1.00 73.62 98 LEU A C 1
ATOM 769 O O . LEU A 1 98 ? 9.458 -18.643 -13.417 1.00 73.62 98 LEU A O 1
ATOM 773 N N . THR A 1 99 ? 9.274 -19.199 -11.264 1.00 78.44 99 THR A N 1
ATOM 774 C CA . THR A 1 99 ? 10.328 -20.220 -11.312 1.00 78.44 99 THR A CA 1
ATOM 775 C C . THR A 1 99 ? 9.920 -21.367 -12.238 1.00 78.44 99 THR A C 1
ATOM 777 O O . THR A 1 99 ? 10.707 -21.794 -13.083 1.00 78.44 99 THR A O 1
ATOM 780 N N . LYS A 1 100 ? 8.656 -21.803 -12.176 1.00 78.88 100 LYS A N 1
ATOM 781 C CA . LYS A 1 100 ? 8.093 -22.799 -13.103 1.00 78.88 100 LYS A CA 1
ATOM 782 C C . LYS A 1 100 ? 8.048 -22.293 -14.551 1.00 78.88 100 LYS A C 1
ATOM 784 O O . LYS A 1 100 ? 8.355 -23.059 -15.459 1.00 78.88 100 LYS A O 1
ATOM 789 N N . ILE A 1 101 ? 7.738 -21.014 -14.779 1.00 70.94 101 ILE A N 1
ATOM 790 C CA . ILE A 1 101 ? 7.834 -20.360 -16.094 1.00 70.94 101 ILE A CA 1
ATOM 791 C C . ILE A 1 101 ? 9.281 -20.289 -16.556 1.00 70.94 101 ILE A C 1
ATOM 793 O O . ILE A 1 101 ? 9.547 -20.602 -17.698 1.00 70.94 101 ILE A O 1
ATOM 797 N N . ILE A 1 102 ? 10.241 -19.890 -15.731 1.00 73.62 102 ILE A N 1
ATOM 798 C CA . ILE A 1 102 ? 11.638 -19.769 -16.163 1.00 73.62 102 ILE A CA 1
ATOM 799 C C . ILE A 1 102 ? 12.174 -21.136 -16.591 1.00 73.62 102 ILE A C 1
ATOM 801 O O . ILE A 1 102 ? 12.867 -21.214 -17.603 1.00 73.62 102 ILE A O 1
ATOM 805 N N . ILE A 1 103 ? 11.789 -22.202 -15.883 1.00 78.12 103 ILE A N 1
ATOM 806 C CA . ILE A 1 103 ? 12.138 -23.589 -16.218 1.00 78.12 103 ILE A CA 1
ATOM 807 C C . ILE A 1 103 ? 11.344 -24.101 -17.441 1.00 78.12 103 ILE A C 1
ATOM 809 O O . ILE A 1 103 ? 11.877 -24.870 -18.233 1.00 78.12 103 ILE A O 1
ATOM 813 N N . GLY A 1 104 ? 10.082 -23.687 -17.623 1.00 69.69 104 GLY A N 1
ATOM 814 C CA . GLY A 1 104 ? 9.193 -24.190 -18.686 1.00 69.69 104 GLY A CA 1
ATOM 815 C C . GLY A 1 104 ? 9.128 -23.353 -19.978 1.00 69.69 104 GLY A C 1
ATOM 816 O O . GLY A 1 104 ? 8.889 -23.884 -21.057 1.00 69.69 104 GLY A O 1
ATOM 817 N N . VAL A 1 105 ? 9.348 -22.043 -19.897 1.00 61.28 105 VAL A N 1
ATOM 818 C CA . VAL A 1 105 ? 9.217 -21.028 -20.966 1.00 61.28 105 VAL A CA 1
ATOM 819 C C . VAL A 1 105 ? 10.564 -20.649 -21.580 1.00 61.28 105 VAL A C 1
ATOM 821 O O . VAL A 1 105 ? 10.570 -20.118 -22.693 1.00 61.28 105 VAL A O 1
ATOM 824 N N . THR A 1 106 ? 11.695 -21.073 -20.995 1.00 58.59 106 THR A N 1
ATOM 825 C CA . THR A 1 106 ? 12.940 -21.242 -21.779 1.00 58.59 106 THR A CA 1
ATOM 826 C C . THR A 1 106 ? 12.714 -22.120 -23.017 1.00 58.59 106 THR A C 1
ATOM 828 O O . THR A 1 106 ? 13.493 -22.045 -23.960 1.00 58.59 106 THR A O 1
ATOM 831 N N . LEU A 1 107 ? 11.624 -22.899 -23.054 1.00 55.22 107 LEU A N 1
ATOM 832 C CA . LEU A 1 107 ? 11.300 -23.808 -24.141 1.00 55.22 107 LEU A CA 1
ATOM 833 C C . LEU A 1 107 ? 10.422 -23.233 -25.273 1.00 55.22 107 LEU A C 1
ATOM 835 O O . LEU A 1 107 ? 10.425 -23.858 -26.329 1.00 55.22 107 LEU A O 1
ATOM 839 N N . THR A 1 108 ? 9.665 -22.118 -25.138 1.00 63.72 108 THR A N 1
ATOM 840 C CA . THR A 1 108 ? 8.727 -21.736 -26.237 1.00 63.72 108 THR A CA 1
ATOM 841 C C . THR A 1 108 ? 8.399 -20.256 -26.547 1.00 63.72 108 THR A C 1
ATOM 843 O O . THR A 1 108 ? 8.176 -20.002 -27.728 1.00 63.72 108 THR A O 1
ATOM 846 N N . GLN A 1 109 ? 8.313 -19.265 -25.630 1.00 57.66 109 GLN A N 1
ATOM 847 C CA . GLN A 1 109 ? 7.716 -17.942 -26.003 1.00 57.66 109 GLN A CA 1
ATOM 848 C C . GLN A 1 109 ? 8.235 -16.651 -25.314 1.00 57.66 109 GLN A C 1
ATOM 850 O O . GLN A 1 109 ? 7.682 -15.578 -25.567 1.00 57.66 109 GLN A O 1
ATOM 855 N N . LEU A 1 110 ? 9.311 -16.669 -24.511 1.00 60.78 110 LEU A N 1
ATOM 856 C CA . LEU A 1 110 ? 9.832 -15.435 -23.869 1.00 60.78 110 LEU A CA 1
ATOM 857 C C . LEU A 1 110 ? 10.444 -14.405 -24.852 1.00 60.78 110 LEU A C 1
ATOM 859 O O . LEU A 1 110 ? 10.879 -13.329 -24.452 1.00 60.78 110 LEU A O 1
ATOM 863 N N . THR A 1 111 ? 10.487 -14.714 -26.147 1.00 64.31 111 THR A N 1
ATOM 864 C CA . THR A 1 111 ? 11.203 -13.949 -27.178 1.00 64.31 111 THR A CA 1
ATOM 865 C C . THR A 1 111 ? 10.535 -12.635 -27.588 1.00 64.31 111 THR A C 1
ATOM 867 O O . THR A 1 111 ? 11.181 -11.814 -28.231 1.00 64.31 111 THR A O 1
ATOM 870 N N . LYS A 1 112 ? 9.268 -12.392 -27.220 1.00 75.00 112 LYS A N 1
ATOM 871 C CA . LYS A 1 112 ? 8.524 -11.186 -27.646 1.00 75.00 112 LYS A CA 1
ATOM 872 C C . LYS A 1 112 ? 8.746 -9.952 -26.764 1.00 75.00 112 LYS A C 1
ATOM 874 O O . LYS A 1 112 ? 8.569 -8.838 -27.240 1.00 75.00 112 LYS A O 1
ATOM 879 N N . ILE A 1 113 ? 9.133 -10.130 -25.498 1.00 76.88 113 ILE A N 1
ATOM 880 C CA . ILE A 1 113 ? 9.322 -9.018 -24.546 1.00 76.88 113 ILE A CA 1
ATOM 881 C C . ILE A 1 113 ? 10.463 -8.076 -24.976 1.00 76.88 113 ILE A C 1
ATOM 883 O O . ILE A 1 113 ? 10.245 -6.864 -24.959 1.00 76.88 113 ILE A O 1
ATOM 887 N N . PRO A 1 114 ? 11.638 -8.578 -25.415 1.00 80.56 114 PRO A N 1
ATOM 888 C CA . PRO A 1 114 ? 12.694 -7.712 -25.934 1.00 80.56 114 PRO A CA 1
ATOM 889 C C . PRO A 1 114 ? 12.243 -6.880 -27.138 1.00 80.56 114 PRO A C 1
ATOM 891 O O . PRO A 1 114 ? 12.631 -5.724 -27.233 1.00 80.56 114 PRO A O 1
ATOM 894 N N . GLY A 1 115 ? 11.384 -7.434 -28.006 1.00 82.56 115 GLY A N 1
ATOM 895 C CA . GLY A 1 115 ? 10.847 -6.729 -29.174 1.00 82.56 115 GLY A CA 1
ATOM 896 C C . GLY A 1 115 ? 10.068 -5.472 -28.793 1.00 82.56 115 GLY A C 1
ATOM 897 O O . GLY A 1 115 ? 10.391 -4.396 -29.270 1.00 82.56 115 GLY A O 1
ATOM 898 N N . TYR A 1 116 ? 9.130 -5.567 -27.846 1.00 85.31 116 TYR A N 1
ATOM 899 C CA . TYR A 1 116 ? 8.374 -4.388 -27.403 1.00 85.31 116 TYR A CA 1
ATOM 900 C C . TYR A 1 116 ? 9.248 -3.329 -26.718 1.00 85.31 116 TYR A C 1
ATOM 902 O O . TYR A 1 116 ? 9.017 -2.135 -26.893 1.00 85.31 116 TYR A O 1
ATOM 910 N N . LEU A 1 117 ? 10.253 -3.746 -25.937 1.00 84.19 117 LEU A N 1
ATOM 911 C CA . LEU A 1 117 ? 11.206 -2.811 -25.326 1.00 84.19 117 LEU A CA 1
ATOM 912 C C . LEU A 1 117 ? 12.051 -2.098 -26.387 1.00 84.19 117 LEU A C 1
ATOM 914 O O . LEU A 1 117 ? 12.296 -0.898 -26.262 1.00 84.19 117 LEU A O 1
ATOM 918 N N . GLN A 1 118 ? 12.460 -2.831 -27.424 1.00 86.25 118 GLN A N 1
ATOM 919 C CA . GLN A 1 118 ? 13.171 -2.293 -28.576 1.00 86.25 118 GLN A CA 1
ATOM 920 C C . GLN A 1 118 ? 12.287 -1.294 -29.334 1.00 86.25 118 GLN A C 1
ATOM 922 O O . GLN A 1 118 ? 12.701 -0.156 -29.503 1.00 86.25 118 GLN A O 1
ATOM 927 N N . ASP A 1 119 ? 11.044 -1.656 -29.665 1.00 87.56 119 ASP A N 1
ATOM 928 C CA . ASP A 1 119 ? 10.096 -0.786 -30.377 1.00 87.56 119 ASP A CA 1
ATOM 929 C C . ASP A 1 119 ? 9.840 0.530 -29.621 1.00 87.56 119 ASP A C 1
ATOM 931 O O . ASP A 1 119 ? 9.778 1.608 -30.215 1.00 87.56 119 ASP A O 1
ATOM 935 N N . MET A 1 120 ? 9.713 0.466 -28.290 1.00 85.38 120 MET A N 1
ATOM 936 C CA . MET A 1 120 ? 9.555 1.655 -27.447 1.00 85.38 120 MET A CA 1
ATOM 937 C C . MET A 1 120 ? 10.805 2.540 -27.458 1.00 85.38 120 MET A C 1
ATOM 939 O O . MET A 1 120 ? 10.690 3.765 -27.540 1.00 85.38 120 MET A O 1
ATOM 943 N N . ALA A 1 121 ? 11.993 1.940 -27.362 1.00 86.94 121 ALA A N 1
ATOM 944 C CA . ALA A 1 121 ? 13.251 2.674 -27.413 1.00 86.94 121 ALA A CA 1
ATOM 945 C C . ALA A 1 121 ? 13.464 3.308 -28.793 1.00 86.94 121 ALA A C 1
ATOM 947 O O . ALA A 1 121 ? 13.782 4.494 -28.872 1.00 86.94 121 ALA A O 1
ATOM 948 N N . ASP A 1 122 ? 13.201 2.562 -29.863 1.00 86.56 122 ASP A N 1
ATOM 949 C CA . ASP A 1 122 ? 13.309 3.015 -31.245 1.00 86.56 122 ASP A CA 1
ATOM 950 C C . ASP A 1 122 ? 12.324 4.158 -31.526 1.00 86.56 122 ASP A C 1
ATOM 952 O O . ASP A 1 122 ? 12.704 5.147 -32.149 1.00 86.56 122 ASP A O 1
ATOM 956 N N . TYR A 1 123 ? 11.095 4.100 -30.996 1.00 87.50 123 TYR A N 1
ATOM 957 C CA . TYR A 1 123 ? 10.137 5.206 -31.083 1.00 87.50 123 TYR A CA 1
ATOM 958 C C . TYR A 1 123 ? 10.663 6.486 -30.417 1.00 87.50 123 TYR A C 1
ATOM 960 O O . TYR A 1 123 ? 10.541 7.577 -30.978 1.00 87.50 123 TYR A O 1
ATOM 968 N N . ILE A 1 124 ? 11.266 6.376 -29.231 1.00 86.25 124 ILE A N 1
ATOM 969 C CA . ILE A 1 124 ? 11.829 7.531 -28.518 1.00 86.25 124 ILE A CA 1
ATOM 970 C C . ILE A 1 124 ? 13.041 8.088 -29.275 1.00 86.25 124 ILE A C 1
ATOM 972 O O . ILE A 1 124 ? 13.144 9.301 -29.458 1.00 86.25 124 ILE A O 1
ATOM 976 N N . VAL A 1 125 ? 13.931 7.217 -29.758 1.00 84.56 125 VAL A N 1
ATOM 977 C CA . VAL A 1 125 ? 15.120 7.602 -30.533 1.00 84.56 125 VAL A CA 1
ATOM 978 C C . VAL A 1 125 ? 14.730 8.255 -31.863 1.00 84.56 125 VAL A C 1
ATOM 980 O O . VAL A 1 125 ? 15.273 9.304 -32.197 1.00 84.56 125 VAL A O 1
ATOM 983 N N . ALA A 1 126 ? 13.745 7.712 -32.584 1.00 84.00 126 ALA A N 1
ATOM 984 C CA . ALA A 1 126 ? 13.278 8.245 -33.867 1.00 84.00 126 ALA A CA 1
ATOM 985 C C . ALA A 1 126 ? 12.668 9.652 -33.761 1.00 84.00 126 ALA A C 1
ATOM 987 O O . ALA A 1 126 ? 12.710 10.417 -34.722 1.00 84.00 126 ALA A O 1
ATOM 988 N N . ASN A 1 127 ? 12.117 10.001 -32.596 1.00 82.25 127 ASN A N 1
ATOM 989 C CA . ASN A 1 127 ? 11.561 11.326 -32.319 1.00 82.25 127 ASN A CA 1
ATOM 990 C C . ASN A 1 127 ? 12.543 12.244 -31.565 1.00 82.25 127 ASN A C 1
ATOM 992 O O . ASN A 1 127 ? 12.160 13.328 -31.123 1.00 82.25 127 ASN A O 1
ATOM 996 N N . SER A 1 128 ? 13.804 11.828 -31.413 1.00 76.81 128 SER A N 1
ATOM 997 C CA . SER A 1 128 ? 14.858 12.598 -30.749 1.00 76.81 128 SER A CA 1
ATOM 998 C C . SER A 1 128 ? 15.804 13.249 -31.760 1.00 76.81 128 SER A C 1
ATOM 1000 O O . SER A 1 128 ? 16.014 12.753 -32.866 1.00 76.81 128 SER A O 1
ATOM 1002 N N . ASN A 1 129 ? 16.423 14.372 -31.385 1.00 73.19 129 ASN A N 1
ATOM 1003 C CA . ASN A 1 129 ? 17.383 15.050 -32.256 1.00 73.19 129 ASN A CA 1
ATOM 1004 C C . ASN A 1 129 ? 18.744 14.323 -32.270 1.00 73.19 129 ASN A C 1
ATOM 1006 O O . ASN A 1 129 ? 19.650 14.647 -31.497 1.00 73.19 129 ASN A O 1
ATOM 1010 N N . CYS A 1 130 ? 18.906 13.366 -33.187 1.00 68.25 130 CYS A N 1
ATOM 1011 C CA . CYS A 1 130 ? 20.145 12.593 -33.367 1.00 68.25 130 CYS A CA 1
ATOM 1012 C C . CYS A 1 130 ? 21.338 13.402 -33.911 1.00 68.25 130 CYS A C 1
ATOM 1014 O O . CYS A 1 130 ? 22.427 12.860 -34.062 1.00 68.25 130 CYS A O 1
ATOM 1016 N N . SER A 1 131 ? 21.174 14.702 -34.178 1.00 64.44 131 SER A N 1
ATOM 1017 C CA . SER A 1 131 ? 22.288 15.591 -34.548 1.00 64.44 131 SER A CA 1
ATOM 1018 C C . SER A 1 131 ? 23.184 15.925 -33.348 1.00 64.44 131 SER A C 1
ATOM 1020 O O . SER A 1 131 ? 24.347 16.277 -33.513 1.00 64.44 131 SER A O 1
ATOM 1022 N N . THR A 1 132 ? 22.626 15.846 -32.137 1.00 63.41 132 THR A N 1
ATOM 1023 C CA . THR A 1 132 ? 23.288 16.199 -30.868 1.00 63.41 132 THR A CA 1
ATOM 1024 C C . THR A 1 132 ? 23.478 15.007 -29.928 1.00 63.41 132 THR A C 1
ATOM 1026 O O . THR A 1 132 ? 24.147 15.141 -28.908 1.00 63.41 132 THR A O 1
ATOM 1029 N N . LEU A 1 133 ? 22.879 13.859 -30.251 1.00 63.72 133 LEU A N 1
ATOM 1030 C CA . LEU A 1 133 ? 22.832 12.650 -29.428 1.00 63.72 133 LEU A CA 1
ATOM 1031 C C . LEU A 1 133 ? 23.410 11.471 -30.212 1.00 63.72 133 LEU A C 1
ATOM 1033 O O . LEU A 1 133 ? 23.015 11.246 -31.354 1.00 63.72 133 LEU A O 1
ATOM 1037 N N . ASP A 1 134 ? 24.291 10.683 -29.589 1.00 68.69 134 ASP A N 1
ATOM 1038 C CA . ASP A 1 134 ? 24.730 9.408 -30.165 1.00 68.69 134 ASP A CA 1
ATOM 1039 C C . ASP A 1 134 ? 23.603 8.374 -30.039 1.00 68.69 134 ASP A C 1
ATOM 1041 O O . ASP A 1 134 ? 23.481 7.627 -29.061 1.00 68.69 134 ASP A O 1
ATOM 1045 N N . CYS A 1 135 ?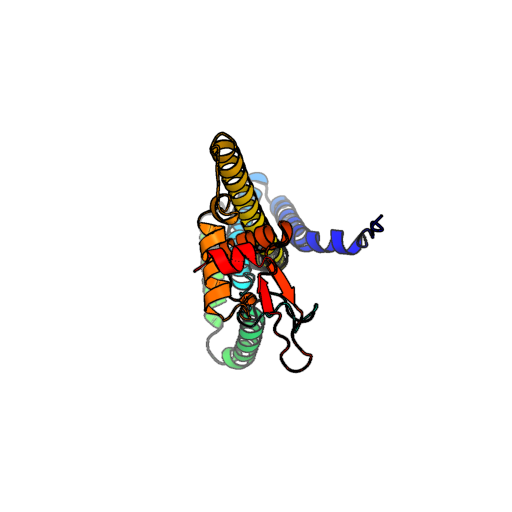 22.725 8.377 -31.039 1.00 70.19 135 CYS A N 1
ATOM 1046 C CA . CYS A 1 135 ? 21.542 7.529 -31.084 1.00 70.19 135 CYS A CA 1
ATOM 1047 C C . CYS A 1 135 ? 21.875 6.026 -31.133 1.00 70.19 135 CYS A C 1
ATOM 1049 O O . CYS A 1 135 ? 21.018 5.218 -30.778 1.00 70.19 135 CYS A O 1
ATOM 1051 N N . ASN A 1 136 ? 23.120 5.638 -31.456 1.00 72.62 136 ASN A N 1
ATOM 1052 C CA . ASN A 1 136 ? 23.557 4.239 -31.373 1.00 72.62 136 ASN A CA 1
ATOM 1053 C C . ASN A 1 136 ? 23.612 3.736 -29.922 1.00 72.62 136 ASN A C 1
ATOM 1055 O O . ASN A 1 136 ? 23.407 2.550 -29.666 1.00 72.62 136 ASN A O 1
ATOM 1059 N N . PHE A 1 137 ? 23.876 4.632 -28.965 1.00 74.75 137 PHE A N 1
ATOM 1060 C CA . PHE A 1 137 ? 23.963 4.303 -27.541 1.00 74.75 137 PHE A CA 1
ATOM 1061 C C . PHE A 1 137 ? 22.665 4.608 -26.775 1.00 74.75 137 PHE A C 1
ATOM 1063 O O . PHE A 1 137 ? 22.407 4.021 -25.723 1.00 74.75 137 PHE A O 1
ATOM 1070 N N . ALA A 1 138 ? 21.814 5.487 -27.310 1.00 78.38 138 ALA A N 1
ATOM 1071 C CA . ALA A 1 138 ? 20.576 5.913 -26.658 1.00 78.38 138 ALA A CA 1
ATOM 1072 C C . ALA A 1 138 ? 19.581 4.761 -26.428 1.00 78.38 138 ALA A C 1
ATOM 1074 O O . ALA A 1 138 ? 18.999 4.669 -25.347 1.00 78.38 138 ALA A O 1
ATOM 1075 N N . GLY A 1 139 ? 19.418 3.857 -27.402 1.00 82.56 139 GLY A N 1
ATOM 1076 C CA . GLY A 1 139 ? 18.478 2.732 -27.305 1.00 82.56 139 GLY A CA 1
ATOM 1077 C C . GLY A 1 139 ? 18.740 1.826 -26.090 1.00 82.56 139 GLY A C 1
ATOM 1078 O O . GLY A 1 139 ? 17.877 1.722 -25.213 1.00 82.56 139 GLY A O 1
ATOM 1079 N N . PRO A 1 140 ? 19.940 1.225 -25.961 1.00 85.69 140 PRO A N 1
ATOM 1080 C CA . PRO A 1 140 ? 20.296 0.402 -24.803 1.00 85.69 140 PRO A CA 1
ATOM 1081 C C . PRO A 1 140 ? 20.177 1.127 -23.455 1.00 85.69 140 PRO A C 1
ATOM 1083 O O . PRO A 1 140 ? 19.770 0.515 -22.463 1.00 85.69 140 PRO A O 1
ATOM 1086 N N . VAL A 1 141 ? 20.499 2.426 -23.407 1.00 85.31 141 VAL A N 1
ATOM 1087 C CA . VAL A 1 141 ? 20.362 3.249 -22.194 1.00 85.31 141 VAL A CA 1
ATOM 1088 C C . VAL A 1 141 ? 18.897 3.396 -21.795 1.00 85.31 141 VAL A C 1
ATOM 1090 O O . VAL A 1 141 ? 18.566 3.155 -20.636 1.00 85.31 141 VAL A O 1
ATOM 1093 N N . ILE A 1 142 ? 18.016 3.733 -22.740 1.00 88.12 142 ILE A N 1
ATOM 1094 C CA . ILE A 1 142 ? 16.576 3.891 -22.494 1.00 88.12 142 ILE A CA 1
ATOM 1095 C C . ILE A 1 142 ? 15.969 2.578 -21.984 1.00 88.12 142 ILE A C 1
ATOM 1097 O O . ILE A 1 142 ? 15.260 2.583 -20.978 1.00 88.12 142 ILE A O 1
ATOM 1101 N N . ILE A 1 143 ? 16.295 1.445 -22.616 1.00 90.19 143 ILE A N 1
ATOM 1102 C CA . ILE A 1 143 ? 15.811 0.120 -22.191 1.00 90.19 143 ILE A CA 1
ATOM 1103 C C . ILE A 1 143 ? 16.293 -0.205 -20.772 1.00 90.19 143 ILE A C 1
ATOM 1105 O O . ILE A 1 143 ? 15.496 -0.588 -19.913 1.00 90.19 143 ILE A O 1
ATOM 1109 N N . SER A 1 144 ? 17.588 -0.019 -20.503 1.00 90.31 144 SER A N 1
ATOM 1110 C CA . SER A 1 144 ? 18.174 -0.289 -19.184 1.00 90.31 144 SER A CA 1
ATOM 1111 C C . SER A 1 144 ? 17.544 0.587 -18.098 1.00 90.31 144 SER A C 1
ATOM 1113 O O . SER A 1 144 ? 17.275 0.115 -16.994 1.00 90.31 144 SER A O 1
ATOM 1115 N N . LEU A 1 145 ? 17.260 1.847 -18.426 1.00 91.56 145 LEU A N 1
ATOM 1116 C CA . LEU A 1 145 ? 16.625 2.821 -17.545 1.00 91.56 145 LEU A CA 1
ATOM 1117 C C . LEU A 1 145 ? 15.166 2.457 -17.242 1.00 91.56 145 LEU A C 1
ATOM 1119 O O . LEU A 1 145 ? 14.775 2.478 -16.074 1.00 91.56 145 LEU A O 1
ATOM 1123 N N . PHE A 1 146 ? 14.386 2.039 -18.245 1.00 92.69 146 PHE A N 1
ATOM 1124 C CA . PHE A 1 146 ? 13.031 1.521 -18.032 1.00 92.69 146 PHE A CA 1
ATOM 1125 C C . PHE A 1 146 ? 13.027 0.340 -17.063 1.00 92.69 146 PHE A C 1
ATOM 1127 O O . PHE A 1 146 ? 12.276 0.348 -16.087 1.00 92.69 146 PHE A O 1
ATOM 1134 N N . ILE A 1 147 ? 13.889 -0.650 -17.301 1.00 93.62 147 ILE A N 1
ATOM 1135 C CA . ILE A 1 147 ? 13.991 -1.843 -16.453 1.00 93.62 147 ILE A CA 1
ATOM 1136 C C . ILE A 1 147 ? 14.389 -1.448 -15.028 1.00 93.62 147 ILE A C 1
ATOM 1138 O O . ILE A 1 147 ? 13.748 -1.872 -14.065 1.00 93.62 147 ILE A O 1
ATOM 1142 N N . TYR A 1 148 ? 15.411 -0.602 -14.886 1.00 95.12 148 TYR A N 1
ATOM 1143 C CA . TYR A 1 148 ? 15.914 -0.163 -13.589 1.00 95.12 148 TYR A CA 1
ATOM 1144 C C . TYR A 1 148 ? 14.834 0.535 -12.759 1.00 95.12 148 TYR A C 1
ATOM 1146 O O . TYR A 1 148 ? 14.558 0.123 -11.631 1.00 95.12 148 TYR A O 1
ATOM 1154 N N . PHE A 1 149 ? 14.200 1.575 -13.308 1.00 96.44 149 PHE A N 1
ATOM 1155 C CA . PHE A 1 149 ? 13.216 2.357 -12.562 1.00 96.44 149 PHE A CA 1
ATOM 1156 C C . PHE A 1 149 ? 11.908 1.602 -12.354 1.00 96.44 149 PHE A C 1
ATOM 1158 O O . PHE A 1 149 ? 11.293 1.766 -11.303 1.00 96.44 149 PHE A O 1
ATOM 1165 N N . PHE A 1 150 ? 11.515 0.717 -13.273 1.00 96.25 150 PHE A N 1
ATOM 1166 C CA . PHE A 1 150 ? 10.383 -0.177 -13.048 1.00 96.25 150 PHE A CA 1
ATOM 1167 C C . PHE A 1 150 ? 10.632 -1.108 -11.853 1.00 96.25 150 PHE A C 1
ATOM 1169 O O . PHE A 1 150 ? 9.797 -1.191 -10.953 1.00 96.25 150 PHE A O 1
ATOM 1176 N N . ILE A 1 151 ? 11.800 -1.755 -11.785 1.00 95.31 151 ILE A N 1
ATOM 1177 C CA . ILE A 1 151 ? 12.163 -2.631 -10.660 1.00 95.31 151 ILE A CA 1
ATOM 1178 C C . ILE A 1 151 ? 12.290 -1.826 -9.360 1.00 95.31 151 ILE A C 1
ATOM 1180 O O . ILE A 1 151 ? 11.755 -2.235 -8.330 1.00 95.31 151 ILE A O 1
ATOM 1184 N N . ALA A 1 152 ? 12.949 -0.664 -9.394 1.00 96.00 152 ALA A N 1
ATOM 1185 C CA . ALA A 1 152 ? 13.088 0.206 -8.227 1.00 96.00 152 ALA A CA 1
ATOM 1186 C C . ALA A 1 152 ? 11.722 0.685 -7.708 1.00 96.00 152 ALA A C 1
ATOM 1188 O O . ALA A 1 152 ? 11.468 0.656 -6.503 1.00 96.00 152 ALA A O 1
ATOM 1189 N N . GLY A 1 153 ? 10.822 1.067 -8.618 1.00 96.06 153 GLY A N 1
ATOM 1190 C CA . GLY A 1 153 ? 9.448 1.447 -8.312 1.00 96.06 153 GLY A CA 1
ATOM 1191 C C . GLY A 1 153 ? 8.682 0.292 -7.686 1.00 96.06 153 GLY A C 1
ATOM 1192 O O . GLY A 1 153 ? 8.092 0.461 -6.623 1.00 96.06 153 GLY A O 1
ATOM 1193 N N . PHE A 1 154 ? 8.761 -0.898 -8.286 1.00 94.94 154 PHE A N 1
ATOM 1194 C CA . PHE A 1 154 ? 8.124 -2.110 -7.774 1.00 94.94 154 PHE A CA 1
ATOM 1195 C C . PHE A 1 154 ? 8.575 -2.444 -6.356 1.00 94.94 154 PHE A C 1
ATOM 1197 O O . PHE A 1 154 ? 7.744 -2.600 -5.463 1.00 94.94 154 PHE A O 1
ATOM 1204 N N . ILE A 1 155 ? 9.887 -2.501 -6.132 1.00 92.56 155 ILE A N 1
ATOM 1205 C CA . ILE A 1 155 ? 10.469 -2.800 -4.824 1.00 92.56 155 ILE A CA 1
ATOM 1206 C C . ILE A 1 155 ? 10.045 -1.750 -3.798 1.00 92.56 155 ILE A C 1
ATOM 1208 O O . ILE A 1 155 ? 9.616 -2.107 -2.704 1.00 92.56 155 ILE A O 1
ATOM 1212 N N . SER A 1 156 ? 10.130 -0.466 -4.151 1.00 92.88 156 SER A N 1
ATOM 1213 C CA . SER A 1 156 ? 9.755 0.641 -3.271 1.00 92.88 156 SER A CA 1
ATOM 1214 C C . SER A 1 156 ? 8.269 0.595 -2.906 1.00 92.88 156 SER A C 1
ATOM 1216 O O . SER A 1 156 ? 7.923 0.556 -1.724 1.00 92.88 156 SER A O 1
ATOM 1218 N N . GLY A 1 157 ? 7.384 0.510 -3.904 1.00 92.50 157 GLY A N 1
ATOM 1219 C CA . GLY A 1 157 ? 5.938 0.418 -3.710 1.00 92.50 157 GLY A CA 1
ATOM 1220 C C . GLY A 1 157 ? 5.546 -0.795 -2.872 1.00 92.50 157 GLY A C 1
ATOM 1221 O O . GLY A 1 157 ? 4.775 -0.665 -1.922 1.00 92.50 157 GLY A O 1
ATOM 1222 N N . TYR A 1 158 ? 6.138 -1.957 -3.150 1.00 90.50 158 TYR A N 1
ATOM 1223 C CA . TYR A 1 158 ? 5.922 -3.173 -2.372 1.00 90.50 158 TYR A CA 1
ATOM 1224 C C . TYR A 1 158 ? 6.372 -3.016 -0.918 1.00 90.50 158 TYR A C 1
ATOM 1226 O O . TYR A 1 158 ? 5.611 -3.292 0.012 1.00 90.50 158 TYR A O 1
ATOM 1234 N N . TYR A 1 159 ? 7.600 -2.538 -0.722 1.00 90.06 159 TYR A N 1
ATOM 1235 C CA . TYR A 1 159 ? 8.214 -2.394 0.589 1.00 90.06 159 TYR A CA 1
ATOM 1236 C C . TYR A 1 159 ? 7.437 -1.416 1.476 1.00 90.06 159 TYR A C 1
ATOM 1238 O O . TYR A 1 159 ? 7.066 -1.758 2.602 1.00 90.06 159 TYR A O 1
ATOM 1246 N N . TYR A 1 160 ? 7.128 -0.223 0.957 1.00 89.56 160 TYR A N 1
ATOM 1247 C CA . TYR A 1 160 ? 6.380 0.782 1.708 1.00 89.56 160 TYR A CA 1
ATOM 1248 C C . TYR A 1 160 ? 4.951 0.339 1.997 1.00 89.56 160 TYR A C 1
ATOM 1250 O O . TYR A 1 160 ? 4.495 0.503 3.127 1.00 89.56 160 TYR A O 1
ATOM 1258 N N . THR A 1 161 ? 4.264 -0.284 1.037 1.00 89.19 161 THR A N 1
ATOM 1259 C CA . THR A 1 161 ? 2.903 -0.790 1.270 1.00 89.19 161 THR A CA 1
ATOM 1260 C C . THR A 1 161 ? 2.902 -1.861 2.360 1.00 89.19 161 THR A C 1
ATOM 1262 O O . THR A 1 161 ? 2.093 -1.799 3.284 1.00 89.19 161 THR A O 1
ATOM 1265 N N . ARG A 1 162 ? 3.863 -2.791 2.334 1.00 85.31 162 ARG A N 1
ATOM 1266 C CA . ARG A 1 162 ? 3.945 -3.883 3.312 1.00 85.31 162 ARG A CA 1
ATOM 1267 C C . ARG A 1 162 ? 4.234 -3.406 4.740 1.00 85.31 162 ARG A C 1
ATOM 1269 O O . ARG A 1 162 ? 3.772 -4.038 5.685 1.00 85.31 162 ARG A O 1
ATOM 1276 N N . ILE A 1 163 ? 4.972 -2.310 4.913 1.00 83.75 163 ILE A N 1
ATOM 1277 C CA . ILE A 1 163 ? 5.318 -1.766 6.240 1.00 83.75 163 ILE A CA 1
ATOM 1278 C C . ILE A 1 163 ? 4.275 -0.770 6.747 1.00 83.75 163 ILE A C 1
ATOM 1280 O O . ILE A 1 163 ? 3.941 -0.762 7.933 1.00 83.75 163 ILE A O 1
ATOM 1284 N N . PHE A 1 164 ? 3.785 0.106 5.873 1.00 82.88 164 PHE A N 1
ATOM 1285 C CA . PHE A 1 164 ? 2.957 1.233 6.282 1.00 82.88 164 PHE A CA 1
ATOM 1286 C C . PHE A 1 164 ? 1.479 0.862 6.404 1.00 82.88 164 PHE A C 1
ATOM 1288 O O . PHE A 1 164 ? 0.837 1.263 7.371 1.00 82.88 164 PHE A O 1
ATOM 1295 N N . LEU A 1 165 ? 0.932 0.076 5.469 1.00 85.56 165 LEU A N 1
ATOM 1296 C CA . LEU A 1 165 ? -0.513 -0.156 5.393 1.00 85.56 165 LEU A CA 1
ATOM 1297 C C . LEU A 1 165 ? -1.095 -0.936 6.589 1.00 85.56 165 LEU A C 1
ATOM 1299 O O . LEU A 1 165 ? -2.137 -0.514 7.086 1.00 85.56 165 LEU A O 1
ATOM 1303 N N . PRO A 1 166 ? -0.451 -2.002 7.116 1.00 81.94 166 PRO A N 1
ATOM 1304 C CA . PRO A 1 166 ? -0.949 -2.697 8.308 1.00 81.94 166 PRO A CA 1
ATOM 1305 C C . PRO A 1 166 ? -1.048 -1.783 9.536 1.00 81.94 166 PRO A C 1
ATOM 1307 O O . PRO A 1 166 ? -2.058 -1.790 10.234 1.00 81.94 166 PRO A O 1
ATOM 1310 N N . ASN A 1 167 ? -0.016 -0.961 9.757 1.00 81.00 167 ASN A N 1
ATOM 1311 C CA . ASN A 1 167 ? 0.022 0.011 10.850 1.00 81.00 167 ASN A CA 1
ATOM 1312 C C . ASN A 1 167 ? -0.994 1.133 10.640 1.00 81.00 167 ASN A C 1
ATOM 1314 O O . ASN A 1 167 ? -1.624 1.590 11.587 1.00 81.00 167 ASN A O 1
ATOM 1318 N N . LEU A 1 168 ? -1.163 1.583 9.393 1.00 85.75 168 LEU A N 1
ATOM 1319 C CA . LEU A 1 168 ? -2.177 2.571 9.074 1.00 85.75 168 LEU A CA 1
ATOM 1320 C C . LEU A 1 168 ? -3.550 2.017 9.448 1.00 85.75 168 LEU A C 1
ATOM 1322 O O . LEU A 1 168 ? -4.230 2.654 10.242 1.00 85.75 168 LEU A O 1
ATOM 1326 N N . PHE A 1 169 ? -3.913 0.830 8.949 1.00 83.69 169 PHE A N 1
ATOM 1327 C CA . PHE A 1 169 ? -5.206 0.195 9.203 1.00 83.69 169 PHE A CA 1
ATOM 1328 C C . PHE A 1 169 ? -5.492 -0.034 10.689 1.00 83.69 169 PHE A C 1
ATOM 1330 O O . PHE A 1 169 ? -6.602 0.269 11.125 1.00 83.69 169 PHE A O 1
ATOM 1337 N N . SER A 1 170 ? -4.509 -0.479 11.480 1.00 81.06 170 SER A N 1
ATOM 1338 C CA . SER A 1 170 ? -4.691 -0.621 12.931 1.00 81.06 170 SER A CA 1
ATOM 1339 C C . SER A 1 170 ? -4.978 0.724 13.604 1.00 81.06 170 SER A C 1
ATOM 1341 O O . SER A 1 170 ? -5.918 0.839 14.385 1.00 81.06 170 SER A O 1
ATOM 1343 N N . VAL A 1 171 ? -4.244 1.778 13.234 1.00 83.88 171 VAL A N 1
ATOM 1344 C CA . VAL A 1 171 ? -4.452 3.125 13.782 1.00 83.88 171 VAL A CA 1
ATOM 1345 C C . VAL A 1 171 ? -5.813 3.701 13.377 1.00 83.88 171 VAL A C 1
ATOM 1347 O O . VAL A 1 171 ? -6.459 4.370 14.185 1.00 83.88 171 VAL A O 1
ATOM 1350 N N . MET A 1 172 ? -6.289 3.484 12.144 1.00 84.69 172 MET A N 1
ATOM 1351 C CA . MET A 1 172 ? -7.627 3.967 11.741 1.00 84.69 172 MET A CA 1
ATOM 1352 C C . MET A 1 172 ? -8.732 3.227 12.493 1.00 84.69 172 MET A C 1
ATOM 1354 O O . MET A 1 172 ? -9.726 3.845 12.872 1.00 84.69 172 MET A O 1
ATOM 1358 N N . GLU A 1 173 ? -8.556 1.926 12.713 1.00 84.62 173 GLU A N 1
ATOM 1359 C CA . GLU A 1 173 ? -9.481 1.104 13.482 1.00 84.62 173 GLU A CA 1
ATOM 1360 C C . GLU A 1 173 ? -9.587 1.586 14.934 1.00 84.62 173 GLU A C 1
ATOM 1362 O O . GLU A 1 173 ? -10.688 1.926 15.372 1.00 84.62 173 GLU A O 1
ATOM 1367 N N . GLU A 1 174 ? -8.463 1.737 15.636 1.00 84.31 174 GLU A N 1
ATOM 1368 C CA . GLU A 1 174 ? -8.424 2.275 17.003 1.00 84.31 174 GLU A CA 1
ATOM 1369 C C . GLU A 1 174 ? -9.081 3.660 17.082 1.00 84.31 174 GLU A C 1
ATOM 1371 O O . GLU A 1 174 ? -9.952 3.910 17.917 1.00 84.31 174 GLU A O 1
ATOM 1376 N N . ASN A 1 175 ? -8.744 4.553 16.146 1.00 87.00 175 ASN A N 1
ATOM 1377 C CA . ASN A 1 175 ? -9.347 5.883 16.079 1.00 87.00 175 ASN A CA 1
ATOM 1378 C C . ASN A 1 175 ? -10.860 5.843 15.823 1.00 87.00 175 ASN A C 1
ATOM 1380 O O . ASN A 1 175 ? -11.584 6.720 16.299 1.00 87.00 175 ASN A O 1
ATOM 1384 N N . SER A 1 176 ? -11.356 4.867 15.058 1.00 86.12 176 SER A N 1
ATOM 1385 C CA . SER A 1 176 ? -12.792 4.715 14.806 1.00 86.12 176 SER A CA 1
ATOM 1386 C C . SER A 1 176 ? -13.554 4.315 16.072 1.00 86.12 176 SER A C 1
ATOM 1388 O O . SER A 1 176 ? -14.619 4.875 16.339 1.00 86.12 176 SER A O 1
ATOM 1390 N N . ILE A 1 177 ? -12.968 3.432 16.888 1.00 86.25 177 ILE A N 1
ATOM 1391 C CA . ILE A 1 177 ? -13.522 2.998 18.176 1.00 86.25 177 ILE A CA 1
ATOM 1392 C C . ILE A 1 177 ? -13.533 4.174 19.158 1.00 86.25 177 ILE A C 1
ATOM 1394 O O . ILE A 1 177 ? -14.580 4.485 19.719 1.00 86.25 177 ILE A O 1
ATOM 1398 N N . LEU A 1 178 ? -12.420 4.906 19.286 1.00 86.81 178 LEU A N 1
ATOM 1399 C CA . LEU A 1 178 ? -12.325 6.079 20.168 1.00 86.81 178 LEU A CA 1
ATOM 1400 C C . LEU A 1 178 ? -13.332 7.180 19.800 1.00 86.81 178 LEU A C 1
ATOM 1402 O O . LEU A 1 178 ? -13.947 7.805 20.668 1.00 86.81 178 LEU A O 1
ATOM 1406 N N . LYS A 1 179 ? -13.544 7.428 18.502 1.00 91.06 179 LYS A N 1
ATOM 1407 C CA . LYS A 1 179 ? -14.565 8.382 18.039 1.00 91.06 179 LYS A CA 1
ATOM 1408 C C . LYS A 1 179 ? -15.979 7.932 18.402 1.00 91.06 179 LYS A C 1
ATOM 1410 O O . LYS A 1 179 ? -16.799 8.762 18.788 1.00 91.06 179 LYS A O 1
ATOM 1415 N N . ALA A 1 180 ? -16.272 6.640 18.279 1.00 89.62 180 ALA A N 1
ATOM 1416 C CA . ALA A 1 180 ? -17.563 6.096 18.682 1.00 89.62 180 ALA A CA 1
ATOM 1417 C C . ALA A 1 180 ? -17.757 6.184 20.206 1.00 89.62 180 ALA A C 1
ATOM 1419 O O . ALA A 1 180 ? -18.801 6.650 20.654 1.00 89.62 180 ALA A O 1
ATOM 1420 N N . GLU A 1 181 ? -16.737 5.842 20.993 1.00 88.12 181 GLU A N 1
ATOM 1421 C CA . GLU A 1 181 ? -16.748 5.940 22.455 1.00 88.12 181 GLU A CA 1
ATOM 1422 C C . GLU A 1 181 ? -16.993 7.382 22.923 1.00 88.12 181 GLU A C 1
ATOM 1424 O O . GLU A 1 181 ? -17.909 7.645 23.701 1.00 88.12 181 GLU A O 1
ATOM 1429 N N . THR A 1 182 ? -16.232 8.347 22.401 1.00 91.25 182 THR A N 1
ATOM 1430 C CA . THR A 1 182 ? -16.404 9.769 22.751 1.00 91.25 182 THR A CA 1
ATOM 1431 C C . THR A 1 182 ? -17.783 10.309 22.371 1.00 91.25 182 THR A C 1
ATOM 1433 O O . THR A 1 182 ? -18.337 11.138 23.098 1.00 91.25 182 THR A O 1
ATOM 1436 N N . ALA A 1 183 ? -18.371 9.835 21.267 1.00 91.50 183 ALA A N 1
ATOM 1437 C CA . ALA A 1 183 ? -19.737 10.185 20.892 1.00 91.50 183 ALA A CA 1
ATOM 1438 C C . ALA A 1 183 ? -20.764 9.641 21.899 1.00 91.50 183 ALA A C 1
ATOM 1440 O O . ALA A 1 183 ? -21.652 10.389 22.308 1.00 91.50 183 ALA A O 1
ATOM 1441 N N . ILE A 1 184 ? -20.608 8.388 22.341 1.00 90.94 184 ILE A N 1
ATOM 1442 C CA . ILE A 1 184 ? -21.491 7.756 23.333 1.00 90.94 184 ILE A CA 1
ATOM 1443 C C . ILE A 1 184 ? -21.380 8.473 24.680 1.00 90.94 184 ILE A C 1
ATOM 1445 O O . ILE A 1 184 ? -22.400 8.845 25.253 1.00 90.94 184 ILE A O 1
ATOM 1449 N N . TRP A 1 185 ? -20.166 8.762 25.161 1.00 89.56 185 TRP A N 1
ATOM 1450 C CA . TRP A 1 185 ? -19.971 9.539 26.391 1.00 89.56 185 TRP A CA 1
ATOM 1451 C C . TRP A 1 185 ? -20.615 10.923 26.313 1.00 89.56 185 TRP A C 1
ATOM 1453 O O . TRP A 1 185 ? -21.252 11.371 27.268 1.00 89.56 185 TRP A O 1
ATOM 1463 N N . ARG A 1 186 ? -20.494 11.600 25.165 1.00 90.88 186 ARG A N 1
ATOM 1464 C CA . ARG A 1 186 ? -21.112 12.912 24.950 1.00 90.88 186 ARG A CA 1
ATOM 1465 C C . ARG A 1 186 ? -22.638 12.836 24.955 1.00 90.88 186 ARG A C 1
ATOM 1467 O O . ARG A 1 186 ? -23.281 13.734 25.495 1.00 90.88 186 ARG A O 1
ATOM 1474 N N . GLU A 1 187 ? -23.217 11.814 24.336 1.00 90.56 187 GLU A N 1
ATOM 1475 C CA . GLU A 1 187 ? -24.664 11.587 24.325 1.00 90.56 187 GLU A CA 1
ATOM 1476 C C . GLU A 1 187 ? -25.184 11.211 25.719 1.00 90.56 187 GLU A C 1
ATOM 1478 O O . GLU A 1 187 ? -26.137 11.824 26.195 1.00 90.56 187 GLU A O 1
ATOM 1483 N N . GLY A 1 188 ? -24.510 10.289 26.410 1.00 87.44 188 GLY A N 1
ATOM 1484 C CA . GLY A 1 188 ? -24.841 9.893 27.778 1.00 87.44 188 GLY A CA 1
ATOM 1485 C C . GLY A 1 188 ? -24.771 11.069 28.753 1.00 87.44 188 GLY A C 1
ATOM 1486 O O . GLY A 1 188 ? -25.690 11.266 29.540 1.00 87.44 188 GLY A O 1
ATOM 1487 N N . GLY A 1 189 ? -23.743 11.917 28.643 1.00 86.81 189 GLY A N 1
ATOM 1488 C CA . GLY A 1 189 ? -23.647 13.149 29.429 1.00 86.81 189 GLY A CA 1
ATOM 1489 C C . GLY A 1 189 ? -24.818 14.098 29.166 1.00 86.81 189 GLY A C 1
ATOM 1490 O O . GLY A 1 189 ? -25.427 14.591 30.110 1.00 86.81 189 GLY A O 1
ATOM 1491 N N . LYS A 1 190 ? -25.196 14.315 27.897 1.00 87.56 190 LYS A N 1
ATOM 1492 C CA . LYS A 1 190 ? -26.379 15.125 27.554 1.00 87.56 190 LYS A CA 1
ATOM 1493 C C . LYS A 1 190 ? -27.661 14.559 28.162 1.00 87.56 190 LYS A C 1
ATOM 1495 O O . LYS A 1 190 ? -28.413 15.342 28.729 1.00 87.56 190 LYS A O 1
ATOM 1500 N N . LYS A 1 191 ? -27.881 13.239 28.069 1.00 85.56 191 LYS A N 1
ATOM 1501 C CA . LYS A 1 191 ? -29.032 12.562 28.688 1.00 85.56 191 LYS A CA 1
ATOM 1502 C C . LYS A 1 191 ? -29.040 12.790 30.204 1.00 85.56 191 LYS A C 1
ATOM 1504 O O . LYS A 1 191 ? -30.036 13.269 30.731 1.00 85.56 191 LYS A O 1
ATOM 1509 N N . MET A 1 192 ? -27.915 12.574 30.890 1.00 83.19 192 MET A N 1
ATOM 1510 C CA . MET A 1 192 ? -27.802 12.860 32.330 1.00 83.19 192 MET A CA 1
ATOM 1511 C C . MET A 1 192 ? -28.144 14.310 32.673 1.00 83.19 192 MET A C 1
ATOM 1513 O O . MET A 1 192 ? -28.909 14.543 33.601 1.00 83.19 192 MET A O 1
ATOM 1517 N N . PHE A 1 193 ? -27.638 15.285 31.913 1.00 83.50 193 PHE A N 1
ATOM 1518 C CA . PHE A 1 193 ? -27.960 16.693 32.153 1.00 83.50 193 PHE A CA 1
ATOM 1519 C C . PHE A 1 193 ? -29.431 17.030 31.898 1.00 83.50 193 PHE A C 1
ATOM 1521 O O . PHE A 1 193 ? -29.997 17.809 32.658 1.00 83.50 193 PHE A O 1
ATOM 1528 N N . SER A 1 194 ? -30.057 16.469 30.857 1.00 83.06 194 SER A N 1
ATOM 1529 C CA . SER A 1 194 ? -31.483 16.705 30.595 1.00 83.06 194 SER A CA 1
ATOM 1530 C C . SER A 1 194 ? -32.384 16.091 31.663 1.00 83.06 194 SER A C 1
ATOM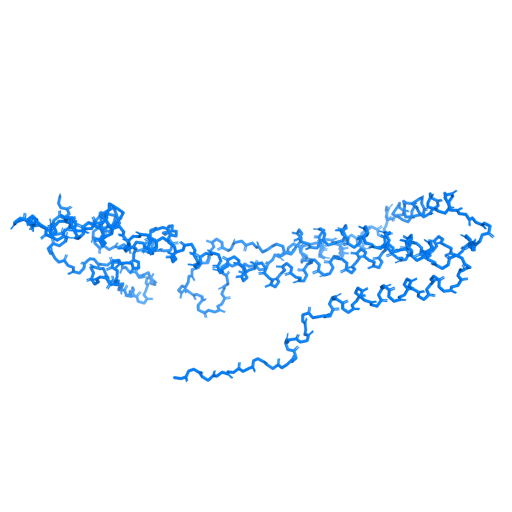 1532 O O . SER A 1 194 ? -33.380 16.705 32.024 1.00 83.06 194 SER A O 1
ATOM 1534 N N . LEU A 1 195 ? -32.014 14.919 32.189 1.00 79.62 195 LEU A N 1
ATOM 1535 C CA . LEU A 1 195 ? -32.797 14.194 33.190 1.00 79.62 195 LEU A CA 1
ATOM 1536 C C . LEU A 1 195 ? -32.530 14.677 34.631 1.00 79.62 195 LEU A C 1
ATOM 1538 O O . LEU A 1 195 ? -33.342 14.446 35.515 1.00 79.62 195 LEU A O 1
ATOM 1542 N N . ALA A 1 196 ? -31.435 15.402 34.889 1.00 71.19 196 ALA A N 1
ATOM 1543 C CA . ALA A 1 196 ? -31.102 15.919 36.224 1.00 71.19 196 ALA A CA 1
ATOM 1544 C C . ALA A 1 196 ? -32.111 16.947 36.784 1.00 71.19 196 ALA A C 1
ATOM 1546 O O . ALA A 1 196 ? -32.061 17.265 37.971 1.00 71.19 196 ALA A O 1
ATOM 1547 N N . GLY A 1 197 ? -32.994 17.495 35.942 1.00 66.50 197 GLY A N 1
ATOM 1548 C CA . GLY A 1 197 ? -34.078 18.392 36.353 1.00 66.50 197 GLY A CA 1
ATOM 1549 C C . GLY A 1 197 ? -35.414 17.691 36.624 1.00 66.50 197 GLY A C 1
ATOM 1550 O O . GLY A 1 197 ? -36.362 18.363 37.030 1.00 66.50 197 GLY A O 1
ATOM 1551 N N . GLU A 1 198 ? -35.511 16.380 36.387 1.00 67.44 198 GLU A N 1
ATOM 1552 C CA . GLU A 1 198 ? -36.748 15.615 36.559 1.00 67.44 198 GLU A CA 1
ATOM 1553 C C . GLU A 1 198 ? -36.827 15.021 37.980 1.00 67.44 198 GLU A C 1
ATOM 1555 O O . GLU A 1 198 ? -35.864 14.398 38.431 1.00 67.44 198 GLU A O 1
ATOM 1560 N N . PRO A 1 199 ? -37.942 15.205 38.720 1.00 57.03 199 PRO A N 1
ATOM 1561 C CA . PRO A 1 199 ? -38.013 14.842 40.140 1.00 57.03 199 PRO A CA 1
ATOM 1562 C C . PRO A 1 199 ? -37.909 13.341 40.453 1.00 57.03 199 PRO A C 1
ATOM 1564 O O . PRO A 1 199 ? -37.629 12.997 41.596 1.00 57.03 199 PRO A O 1
ATOM 1567 N N . GLU A 1 200 ? -38.132 12.455 39.482 1.00 64.94 200 GLU A N 1
ATOM 1568 C CA . GLU A 1 200 ? -38.180 11.002 39.688 1.00 64.94 200 GLU A CA 1
ATOM 1569 C C . GLU A 1 200 ? -37.793 10.267 38.397 1.00 64.94 200 GLU A C 1
ATOM 1571 O O . GLU A 1 200 ? -38.639 9.842 37.615 1.00 64.94 200 GLU A O 1
ATOM 1576 N N . VAL A 1 201 ? -36.493 10.106 38.160 1.00 62.19 201 VAL A N 1
ATOM 1577 C CA . VAL A 1 201 ? -36.003 9.140 37.165 1.00 62.19 201 VAL A CA 1
ATOM 1578 C C . VAL A 1 201 ? -35.931 7.792 37.870 1.00 62.19 201 VAL A C 1
ATOM 1580 O O . VAL A 1 201 ? -35.017 7.544 38.660 1.00 62.19 201 VAL A O 1
ATOM 1583 N N . SER A 1 202 ? -36.944 6.952 37.658 1.00 61.22 202 SER A N 1
ATOM 1584 C CA . SER A 1 202 ? -37.156 5.747 38.470 1.00 61.22 202 SER A CA 1
ATOM 1585 C C . SER A 1 202 ? -36.159 4.628 38.164 1.00 61.22 202 SER A C 1
ATOM 1587 O O . SER A 1 202 ? -35.977 3.739 38.996 1.00 61.22 202 SER A O 1
ATOM 1589 N N . HIS A 1 203 ? -35.524 4.634 36.987 1.00 66.94 203 HIS A N 1
ATOM 1590 C CA . HIS A 1 203 ? -34.616 3.561 36.588 1.00 66.94 203 HIS A CA 1
ATOM 1591 C C . HIS A 1 203 ? -33.297 4.080 36.014 1.00 66.94 203 HIS A C 1
ATOM 1593 O O . HIS A 1 203 ? -33.259 4.879 35.082 1.00 66.94 203 HIS A O 1
ATOM 1599 N N . LYS A 1 204 ? -32.182 3.517 36.497 1.00 74.06 204 LYS A N 1
ATOM 1600 C CA . LYS A 1 204 ? -30.810 3.823 36.049 1.00 74.06 204 LYS A CA 1
ATOM 1601 C C . LYS A 1 204 ? -30.610 3.671 34.531 1.00 74.06 204 LYS A C 1
ATOM 1603 O O . LYS A 1 204 ? -29.777 4.357 33.942 1.00 74.06 204 LYS A O 1
ATOM 1608 N N . ILE A 1 205 ? -31.414 2.820 33.887 1.00 76.06 205 ILE A N 1
ATOM 1609 C CA . ILE A 1 205 ? -31.421 2.595 32.435 1.00 76.06 205 ILE A CA 1
ATOM 1610 C C . ILE A 1 205 ? -31.831 3.837 31.626 1.00 76.06 205 ILE A C 1
ATOM 1612 O O . ILE A 1 205 ? -31.453 3.976 30.457 1.00 76.06 205 ILE A O 1
ATOM 1616 N N . GLU A 1 206 ? -32.573 4.765 32.238 1.00 78.94 206 GLU A N 1
ATOM 1617 C CA . GLU A 1 206 ? -33.051 5.983 31.579 1.00 78.94 206 GLU A CA 1
ATOM 1618 C C . GLU A 1 206 ? -31.891 6.914 31.197 1.00 78.94 206 GLU A C 1
ATOM 1620 O O . GLU A 1 206 ? -31.937 7.561 30.150 1.00 78.94 206 GLU A O 1
ATOM 1625 N N . TYR A 1 207 ? -30.778 6.841 31.934 1.00 79.44 207 TYR A N 1
ATOM 1626 C CA . TYR A 1 207 ? -29.539 7.572 31.659 1.00 79.44 207 TYR A CA 1
ATOM 1627 C C . TYR A 1 207 ? -28.678 6.974 30.537 1.00 79.44 207 TYR A C 1
ATOM 1629 O O . TYR A 1 207 ? -27.717 7.613 30.095 1.00 79.44 207 TYR A O 1
ATOM 1637 N N . PHE A 1 208 ? -28.982 5.761 30.070 1.00 86.88 208 PHE A N 1
ATOM 1638 C CA . PHE A 1 208 ? -28.222 5.126 28.996 1.00 86.88 208 PHE A CA 1
ATOM 1639 C C . PHE A 1 208 ? -28.638 5.625 27.611 1.00 86.88 208 PHE A C 1
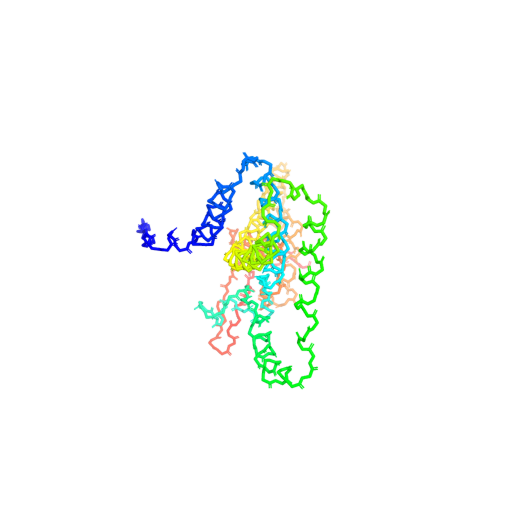ATOM 1641 O O . PHE A 1 208 ? -29.800 5.939 27.324 1.00 86.88 208 PHE A O 1
ATOM 1648 N N . THR A 1 209 ? -27.646 5.689 26.730 1.00 89.88 209 THR A N 1
ATOM 1649 C CA . THR A 1 209 ? -27.835 5.915 25.296 1.00 89.88 209 THR A CA 1
ATOM 1650 C C . THR A 1 209 ? -28.598 4.747 24.675 1.00 89.88 209 THR A C 1
ATOM 1652 O O . THR A 1 209 ? -28.619 3.640 25.218 1.00 89.88 209 THR A O 1
ATOM 1655 N N . ASP A 1 210 ? -29.230 4.971 23.524 1.00 89.19 210 ASP A N 1
ATOM 1656 C CA . ASP A 1 210 ? -30.043 3.919 22.896 1.00 89.19 210 ASP A CA 1
ATOM 1657 C C . ASP A 1 210 ? -29.160 2.728 22.484 1.00 89.19 210 ASP A C 1
ATOM 1659 O O . ASP A 1 210 ? -29.540 1.571 22.646 1.00 89.19 210 ASP A O 1
ATOM 1663 N N . LYS A 1 211 ? -27.917 3.022 22.084 1.00 91.12 211 LYS A N 1
ATOM 1664 C CA . LYS A 1 211 ? -26.884 2.032 21.752 1.00 91.12 211 LYS A CA 1
ATOM 1665 C C . LYS A 1 211 ? -26.452 1.192 22.952 1.00 91.12 211 LYS A C 1
ATOM 1667 O O . LYS A 1 211 ? -26.247 -0.010 22.821 1.00 91.12 211 LYS A O 1
ATOM 1672 N N . GLU A 1 212 ? -26.308 1.808 24.124 1.00 91.44 212 GLU A N 1
ATOM 1673 C CA . GLU A 1 212 ? -26.010 1.083 25.365 1.00 91.44 212 GLU A CA 1
ATOM 1674 C C . GLU A 1 212 ? -27.144 0.127 25.730 1.00 91.44 212 GLU A C 1
ATOM 1676 O O . GLU A 1 212 ? -26.878 -1.024 26.068 1.00 91.44 212 GLU A O 1
ATOM 1681 N N . ARG A 1 213 ? -28.404 0.562 25.597 1.00 90.94 213 ARG A N 1
ATOM 1682 C CA . ARG A 1 213 ? -29.569 -0.302 25.842 1.00 90.94 213 ARG A CA 1
ATOM 1683 C C . ARG A 1 213 ? -29.625 -1.470 24.862 1.00 90.94 213 ARG A C 1
ATOM 1685 O O . ARG A 1 213 ? -29.839 -2.596 25.297 1.00 90.94 213 ARG A O 1
ATOM 1692 N N . GLU A 1 214 ? -29.379 -1.226 23.577 1.00 91.19 214 GLU A N 1
ATOM 1693 C CA . GLU A 1 214 ? -29.323 -2.273 22.550 1.00 91.19 214 GLU A CA 1
ATOM 1694 C C . GLU A 1 214 ? -28.242 -3.319 22.869 1.00 91.19 214 GLU A C 1
ATOM 1696 O O . GLU A 1 214 ? -28.504 -4.522 22.831 1.00 91.19 214 GLU A O 1
ATOM 1701 N N . MET A 1 215 ? -27.044 -2.879 23.265 1.00 90.69 215 MET A N 1
ATOM 1702 C CA . MET A 1 215 ? -25.959 -3.788 23.643 1.00 90.69 215 MET A CA 1
ATOM 1703 C C . MET A 1 215 ? -26.295 -4.595 24.906 1.00 90.69 215 MET A C 1
ATOM 1705 O O . MET A 1 215 ? -26.060 -5.802 24.952 1.00 90.69 215 MET A O 1
ATOM 1709 N N . LEU A 1 216 ? -26.893 -3.962 25.917 1.00 90.81 216 LEU A N 1
ATOM 1710 C CA . LEU A 1 216 ? -27.340 -4.644 27.133 1.00 90.81 216 LEU A CA 1
ATOM 1711 C C . LEU A 1 216 ? -28.451 -5.665 26.846 1.00 90.81 216 LEU A C 1
ATOM 1713 O O . LEU A 1 216 ? -28.403 -6.785 27.356 1.00 90.81 216 LEU A O 1
ATOM 1717 N N . GLN A 1 217 ? -29.412 -5.331 25.979 1.00 90.19 217 GLN A N 1
ATOM 1718 C CA . GLN A 1 217 ? -30.425 -6.277 25.502 1.00 90.19 217 GLN A CA 1
ATOM 1719 C C . GLN A 1 217 ? -29.778 -7.452 24.766 1.00 90.19 217 GLN A C 1
ATOM 1721 O O . GLN A 1 217 ? -30.128 -8.604 25.022 1.00 90.19 217 GLN A O 1
ATOM 1726 N N . LYS A 1 218 ? -28.786 -7.189 23.908 1.00 89.06 218 LYS A N 1
ATOM 1727 C CA . LYS A 1 218 ? -28.039 -8.228 23.188 1.00 89.06 218 LYS A CA 1
ATOM 1728 C C . LYS A 1 218 ? -27.328 -9.196 24.140 1.00 89.06 218 LYS A C 1
ATOM 1730 O O . LYS A 1 218 ? -27.357 -10.403 23.901 1.00 89.06 218 LYS A O 1
ATOM 1735 N N . ILE A 1 219 ? -26.739 -8.695 25.230 1.00 87.06 219 ILE A N 1
ATOM 1736 C CA . ILE A 1 219 ? -26.123 -9.526 26.281 1.00 87.06 219 ILE A CA 1
ATOM 1737 C C . ILE A 1 219 ? -27.196 -10.322 27.042 1.00 87.06 219 ILE A C 1
ATOM 1739 O O . ILE A 1 219 ? -27.047 -11.528 27.243 1.00 87.06 219 ILE A O 1
ATOM 1743 N N . LYS A 1 220 ? -28.314 -9.683 27.410 1.00 87.56 220 LYS A N 1
ATOM 1744 C CA . LYS A 1 220 ? -29.420 -10.328 28.133 1.00 87.56 220 LYS A CA 1
ATOM 174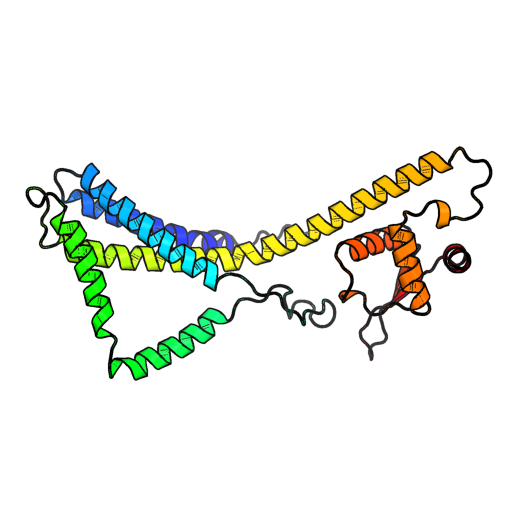5 C C . LYS A 1 220 ? -30.057 -11.471 27.340 1.00 87.56 220 LYS A C 1
ATOM 1747 O O . LYS A 1 220 ? -30.292 -12.533 27.909 1.00 87.56 220 LYS A O 1
ATOM 1752 N N . VAL A 1 221 ? -30.285 -11.292 26.035 1.00 87.38 221 VAL A N 1
ATOM 1753 C CA . VAL A 1 221 ? -30.834 -12.329 25.134 1.00 87.38 221 VAL A CA 1
ATOM 1754 C C . VAL A 1 221 ? -29.948 -13.578 25.099 1.00 87.38 221 VAL A C 1
ATOM 1756 O O . VAL A 1 221 ? -30.449 -14.684 24.914 1.00 87.38 221 VAL A O 1
ATOM 1759 N N . GLN A 1 222 ? -28.645 -13.435 25.343 1.00 84.44 222 GLN A N 1
ATOM 1760 C CA . GLN A 1 222 ? -27.712 -14.557 25.479 1.00 84.44 222 GLN A CA 1
ATOM 1761 C C . GLN A 1 222 ? -27.605 -15.061 26.929 1.00 84.44 222 GLN A C 1
ATOM 1763 O O . GLN A 1 222 ? -26.551 -15.519 27.356 1.00 84.44 222 GLN A O 1
ATOM 1768 N N . ASN A 1 223 ? -28.697 -14.980 27.700 1.00 82.25 223 ASN A N 1
ATOM 1769 C CA . ASN A 1 223 ? -28.778 -15.384 29.109 1.00 82.25 223 ASN A CA 1
ATOM 1770 C C . ASN A 1 223 ? -27.718 -14.725 30.001 1.00 82.25 223 ASN A C 1
ATOM 1772 O O . ASN A 1 223 ? -27.177 -15.366 30.898 1.00 82.25 223 ASN A O 1
ATOM 1776 N N . ASN A 1 224 ? -27.423 -13.447 29.749 1.00 80.94 224 ASN A N 1
ATOM 1777 C CA . ASN A 1 224 ? -26.374 -12.698 30.445 1.00 80.94 224 ASN A CA 1
ATOM 1778 C C . ASN A 1 224 ? -24.954 -13.265 30.241 1.00 80.94 224 ASN A C 1
ATOM 1780 O O . ASN A 1 224 ? -24.059 -12.954 31.014 1.00 80.94 224 ASN A O 1
ATOM 1784 N N . VAL A 1 225 ? -24.742 -14.092 29.209 1.00 76.88 225 VAL A N 1
ATOM 1785 C CA . VAL A 1 225 ? -23.459 -14.726 28.885 1.00 76.88 225 VAL A CA 1
ATOM 1786 C C . VAL A 1 225 ? -23.180 -14.524 27.395 1.00 76.88 225 VAL A C 1
ATOM 1788 O O . VAL A 1 225 ? -23.504 -15.363 26.555 1.00 76.88 225 VAL A O 1
ATOM 1791 N N . PHE A 1 226 ? -22.570 -13.390 27.043 1.00 77.31 226 PHE A N 1
ATOM 1792 C CA . PHE A 1 226 ? -22.233 -13.093 25.645 1.00 77.31 226 PHE A CA 1
ATOM 1793 C C . PHE A 1 226 ? -20.817 -13.569 25.300 1.00 77.31 226 PHE A C 1
ATOM 1795 O O . PHE A 1 226 ? -19.843 -12.968 25.749 1.00 77.31 226 PHE A O 1
ATOM 1802 N N . ALA A 1 227 ? -20.697 -14.631 24.498 1.00 71.69 227 ALA A N 1
ATOM 1803 C CA . ALA A 1 227 ? -19.411 -15.274 24.180 1.00 71.69 227 ALA A CA 1
ATOM 1804 C C . ALA A 1 227 ? -18.787 -14.837 22.835 1.00 71.69 227 ALA A C 1
ATOM 1806 O O . ALA A 1 227 ? -17.615 -15.106 22.569 1.00 71.69 227 ALA A O 1
ATOM 1807 N N . ASP A 1 228 ? -19.554 -14.156 21.979 1.00 73.62 228 ASP A N 1
ATOM 1808 C CA . ASP A 1 228 ? -19.170 -13.797 20.604 1.00 73.62 228 ASP A CA 1
ATOM 1809 C C . ASP A 1 228 ? -18.546 -12.384 20.511 1.00 73.62 228 ASP A C 1
ATOM 1811 O O . ASP A 1 228 ? -18.787 -11.633 19.565 1.00 73.62 228 ASP A O 1
ATOM 1815 N N . ILE A 1 229 ? -17.722 -12.005 21.497 1.00 74.06 229 ILE A N 1
ATOM 1816 C CA . ILE A 1 229 ? -17.104 -10.663 21.619 1.00 74.06 229 ILE A CA 1
ATOM 1817 C C . ILE A 1 229 ? -16.310 -10.282 20.356 1.00 74.06 229 ILE A C 1
ATOM 1819 O O . ILE A 1 229 ? -16.355 -9.139 19.912 1.00 74.06 229 ILE A O 1
ATOM 1823 N N . HIS A 1 230 ? -15.655 -11.249 19.711 1.00 70.44 230 HIS A N 1
ATOM 1824 C CA . HIS A 1 230 ? -14.854 -11.026 18.499 1.00 70.44 230 HIS A CA 1
ATOM 1825 C C . HIS A 1 230 ? -15.677 -10.729 17.236 1.00 70.44 230 HIS A C 1
ATOM 1827 O O . HIS A 1 230 ? -15.122 -10.281 16.237 1.00 70.44 230 HIS A O 1
ATOM 1833 N N . LYS A 1 231 ? -16.995 -10.970 17.256 1.00 76.62 231 LYS A N 1
ATOM 1834 C CA . LYS A 1 231 ? -17.894 -10.637 16.138 1.00 76.62 231 LYS A CA 1
ATOM 1835 C C . LYS A 1 231 ? -18.512 -9.245 16.266 1.00 76.62 231 LYS A C 1
ATOM 1837 O O . LYS A 1 231 ? -19.298 -8.861 15.403 1.00 76.62 231 LYS A O 1
ATOM 1842 N N . LEU A 1 232 ? -18.203 -8.515 17.337 1.00 81.81 232 LEU A N 1
ATOM 1843 C CA . LEU A 1 232 ? -18.719 -7.168 17.536 1.00 81.81 232 LEU A CA 1
ATOM 1844 C C . LEU A 1 232 ? -18.135 -6.219 16.487 1.00 81.81 232 LEU A C 1
ATOM 1846 O O . LEU A 1 232 ? -16.936 -6.208 16.209 1.00 81.81 232 LEU A O 1
ATOM 1850 N N . SER A 1 233 ? -19.002 -5.397 15.910 1.00 85.62 233 SER A N 1
ATOM 1851 C CA . SER A 1 233 ? -18.594 -4.255 15.103 1.00 85.62 233 SER A CA 1
ATOM 1852 C C . SER A 1 233 ? -17.807 -3.249 15.950 1.00 85.62 233 SER A C 1
ATOM 1854 O O . SER A 1 233 ? -17.924 -3.211 17.175 1.00 85.62 233 SER A O 1
ATOM 1856 N N . HIS A 1 234 ? -17.050 -2.357 15.305 1.00 84.56 234 HIS A N 1
ATOM 1857 C CA . HIS A 1 234 ? -16.299 -1.316 16.022 1.00 84.56 234 HIS A CA 1
ATOM 1858 C C . HIS A 1 234 ? -17.214 -0.417 16.872 1.00 84.56 234 HIS A C 1
ATOM 1860 O O . HIS A 1 234 ? -16.802 0.076 17.918 1.00 84.56 234 HIS A O 1
ATOM 1866 N N . GLN A 1 235 ? -18.461 -0.208 16.431 1.00 86.25 235 GLN A N 1
ATOM 1867 C CA . GLN A 1 235 ? -19.443 0.567 17.186 1.00 86.25 235 GLN A CA 1
ATOM 1868 C C . GLN A 1 235 ? -19.903 -0.181 18.437 1.00 86.25 235 GLN A C 1
ATOM 1870 O O . GLN A 1 235 ? -19.924 0.408 19.511 1.00 86.25 235 GLN A O 1
ATOM 1875 N N . GLU A 1 236 ? -20.221 -1.470 18.322 1.00 88.44 236 GLU A N 1
ATOM 1876 C CA . GLU A 1 236 ? -20.619 -2.286 19.473 1.00 88.44 236 GLU A CA 1
ATOM 1877 C C . GLU A 1 236 ? -19.465 -2.470 20.463 1.00 88.44 236 GLU A C 1
ATOM 1879 O O . GLU A 1 236 ? -19.681 -2.436 21.671 1.00 88.44 236 GLU A O 1
ATOM 1884 N N . TYR A 1 237 ? -18.230 -2.588 19.969 1.00 88.12 237 TYR A N 1
ATOM 1885 C CA . TYR A 1 237 ? -17.038 -2.633 20.814 1.00 88.12 237 TYR A CA 1
ATOM 1886 C C . TYR A 1 237 ? -16.831 -1.317 21.579 1.00 88.12 237 TYR A C 1
ATOM 1888 O O . TYR A 1 237 ? -16.515 -1.325 22.765 1.00 88.12 237 TYR A O 1
ATOM 1896 N N . ALA A 1 238 ? -17.078 -0.170 20.937 1.00 89.06 238 ALA A N 1
ATOM 1897 C CA . ALA A 1 238 ? -17.046 1.121 21.618 1.00 89.06 238 ALA A CA 1
ATOM 1898 C C . ALA A 1 238 ? -18.135 1.236 22.699 1.00 89.06 238 ALA A C 1
ATOM 1900 O O . ALA A 1 238 ? -17.855 1.723 23.791 1.00 89.06 238 ALA A O 1
ATOM 1901 N N . VAL A 1 239 ? -19.356 0.757 22.430 1.00 91.75 239 VAL A N 1
ATOM 1902 C CA . VAL A 1 239 ? -20.434 0.696 23.436 1.00 91.75 239 VAL A CA 1
ATOM 1903 C C . VAL A 1 239 ? -20.034 -0.195 24.608 1.00 91.75 239 VAL A C 1
ATOM 1905 O O . VAL A 1 239 ? -20.214 0.187 25.763 1.00 91.75 239 VAL A O 1
ATOM 1908 N N . LEU A 1 240 ? -19.449 -1.356 24.321 1.00 90.81 240 LEU A N 1
ATOM 1909 C CA . LEU A 1 240 ? -18.968 -2.278 25.338 1.00 90.81 240 LEU A CA 1
ATOM 1910 C C . LEU A 1 240 ? -17.909 -1.633 26.241 1.00 90.81 240 LEU A C 1
ATOM 1912 O O . LEU A 1 240 ? -18.037 -1.709 27.460 1.00 90.81 240 LEU A O 1
ATOM 1916 N N . ASN A 1 241 ? -16.915 -0.948 25.666 1.00 90.56 241 ASN A N 1
ATOM 1917 C CA . ASN A 1 241 ? -15.894 -0.227 26.433 1.00 90.56 241 ASN A CA 1
ATOM 1918 C C . ASN A 1 241 ? -16.513 0.800 27.388 1.00 90.56 241 ASN A C 1
ATOM 1920 O O . ASN A 1 241 ? -16.104 0.890 28.545 1.00 90.56 241 ASN A O 1
ATOM 1924 N N . VAL A 1 242 ? -17.525 1.543 26.928 1.00 90.69 242 VAL A N 1
ATOM 1925 C CA . VAL A 1 242 ? -18.246 2.516 27.760 1.00 90.69 242 VAL A CA 1
ATOM 1926 C C . VAL A 1 242 ? -18.978 1.815 28.909 1.00 90.69 242 VAL A C 1
ATOM 1928 O O . VAL A 1 242 ? -18.873 2.253 30.052 1.00 90.69 242 VAL A O 1
ATOM 1931 N N . LEU A 1 243 ? -19.689 0.716 28.637 1.00 91.38 243 LEU A N 1
ATOM 1932 C CA . LEU A 1 243 ? -20.418 -0.048 29.658 1.00 91.38 243 LEU A CA 1
ATOM 1933 C C . LEU A 1 243 ? -19.486 -0.665 30.710 1.00 91.38 243 LEU A C 1
ATOM 1935 O O . LEU A 1 243 ? -19.817 -0.650 31.898 1.00 91.38 243 LEU A O 1
ATOM 1939 N N . ILE A 1 244 ? -18.313 -1.148 30.291 1.00 90.06 244 ILE A N 1
ATOM 1940 C CA . ILE A 1 244 ? -17.260 -1.643 31.188 1.00 90.06 244 ILE A CA 1
ATOM 1941 C C . ILE A 1 244 ? -16.707 -0.502 32.042 1.00 90.06 244 ILE A C 1
ATOM 1943 O O . ILE A 1 244 ? -16.614 -0.629 33.259 1.00 90.06 244 ILE A O 1
ATOM 1947 N N . ALA A 1 245 ? -16.393 0.644 31.434 1.00 88.44 245 ALA A N 1
ATOM 1948 C CA . ALA A 1 245 ? -15.898 1.813 32.157 1.00 88.44 245 ALA A CA 1
ATOM 1949 C C . ALA A 1 245 ? -16.924 2.370 33.162 1.00 88.44 245 ALA A C 1
ATOM 1951 O O . ALA A 1 245 ? -16.544 2.910 34.199 1.00 88.44 245 ALA A O 1
ATOM 1952 N N . LYS A 1 246 ? -18.223 2.212 32.879 1.00 88.69 246 LYS A N 1
ATOM 1953 C CA . LYS A 1 246 ? -19.320 2.526 33.807 1.00 88.69 246 LYS A CA 1
ATOM 1954 C C . LYS A 1 246 ? -19.533 1.463 34.896 1.00 88.69 246 LYS A C 1
ATOM 1956 O O . LYS A 1 246 ? -20.339 1.700 35.792 1.00 88.69 246 LYS A O 1
ATOM 1961 N N . GLY A 1 247 ? -18.855 0.316 34.825 1.00 86.94 247 GLY A N 1
ATOM 1962 C CA . GLY A 1 247 ? -18.998 -0.794 35.772 1.00 86.94 247 GLY A CA 1
ATOM 1963 C C . GLY A 1 247 ? -20.310 -1.576 35.645 1.00 86.94 247 GLY A C 1
ATOM 1964 O O . GLY A 1 247 ? -20.695 -2.257 36.588 1.00 86.94 247 GLY A O 1
ATOM 1965 N N . ILE A 1 248 ? -21.011 -1.459 34.511 1.00 90.50 248 ILE A N 1
ATOM 1966 C CA . ILE A 1 248 ? -22.302 -2.133 34.263 1.00 90.50 248 ILE A CA 1
ATOM 1967 C C . ILE A 1 248 ? -22.098 -3.544 33.709 1.00 90.50 248 ILE A C 1
ATOM 1969 O O . ILE A 1 248 ? -22.928 -4.429 33.916 1.00 90.50 248 ILE A O 1
ATOM 1973 N N . VAL A 1 249 ? -21.009 -3.738 32.965 1.00 90.00 249 VAL A N 1
ATOM 1974 C CA . VAL A 1 249 ? -20.645 -5.006 32.334 1.00 90.00 249 VAL A CA 1
ATOM 1975 C C . VAL A 1 249 ? -19.219 -5.356 32.727 1.00 90.00 249 VAL A C 1
ATOM 1977 O O . VAL A 1 249 ? -18.328 -4.516 32.641 1.00 90.00 249 VAL A O 1
ATOM 1980 N N . GLU A 1 250 ? -18.990 -6.610 33.096 1.00 87.75 250 GLU A N 1
ATOM 1981 C CA . GLU A 1 250 ? -17.657 -7.161 33.323 1.00 87.75 250 GLU A CA 1
ATOM 1982 C C . GLU A 1 250 ? -17.355 -8.285 32.331 1.00 87.75 250 GLU A C 1
ATOM 1984 O O . GLU A 1 250 ? -18.238 -9.030 31.893 1.00 87.75 250 GLU A O 1
ATOM 1989 N N . ILE A 1 251 ? -16.076 -8.397 31.973 1.00 83.75 251 ILE A N 1
ATOM 1990 C CA . ILE A 1 251 ? -15.552 -9.475 31.138 1.00 83.75 251 ILE A CA 1
ATOM 1991 C C . ILE A 1 251 ? -15.039 -10.574 32.066 1.00 83.75 251 ILE A C 1
ATOM 1993 O O . ILE A 1 251 ? -14.068 -10.369 32.794 1.00 83.75 251 ILE A O 1
ATOM 1997 N N . TYR A 1 252 ? -15.654 -11.753 32.002 1.00 79.38 252 TYR A N 1
ATOM 1998 C CA . TYR A 1 252 ? -15.181 -12.928 32.725 1.00 79.38 252 TYR A CA 1
ATOM 1999 C C . TYR A 1 252 ? -14.332 -13.803 31.797 1.00 79.38 252 TYR A C 1
ATOM 2001 O O . TYR A 1 252 ? -14.804 -14.173 30.716 1.00 79.38 252 TYR A O 1
ATOM 2009 N N . PRO A 1 253 ? -13.090 -14.155 32.181 1.00 68.38 253 PRO A N 1
ATOM 2010 C CA . PRO A 1 253 ? -12.284 -15.093 31.414 1.00 68.38 253 PRO A CA 1
ATOM 2011 C C . PRO A 1 253 ? -12.968 -16.465 31.406 1.00 68.38 253 PRO A C 1
ATOM 2013 O O . PRO A 1 253 ? -13.341 -16.993 32.454 1.00 68.38 253 PRO A O 1
ATOM 2016 N N . GLY A 1 254 ? -13.155 -17.039 30.216 1.00 63.34 254 GLY A N 1
ATOM 2017 C CA . GLY A 1 254 ? -13.741 -18.370 30.069 1.00 63.34 254 GLY A CA 1
ATOM 2018 C C . GLY A 1 254 ? -12.880 -19.456 30.712 1.00 63.34 254 GLY A C 1
ATOM 2019 O O . GLY A 1 254 ? -11.667 -19.305 30.857 1.00 63.34 254 GLY A O 1
ATOM 2020 N N . ASN A 1 255 ? -13.497 -20.587 31.062 1.00 55.75 255 ASN A N 1
ATOM 2021 C CA . ASN A 1 255 ? -12.777 -21.750 31.583 1.00 55.75 255 ASN A CA 1
ATOM 2022 C C . ASN A 1 255 ? -11.710 -22.231 30.570 1.00 55.75 255 ASN A C 1
ATOM 2024 O O . ASN A 1 255 ? -11.914 -22.118 29.356 1.00 55.75 255 ASN A O 1
ATOM 2028 N N . LEU A 1 256 ? -10.600 -22.803 31.059 1.00 51.12 256 LEU A N 1
ATOM 2029 C CA . LEU A 1 256 ? -9.432 -23.251 30.268 1.00 51.12 256 LEU A CA 1
ATOM 2030 C C . LEU A 1 256 ? -9.787 -24.186 29.095 1.00 51.12 256 LEU A C 1
ATOM 2032 O O . LEU A 1 256 ? -9.013 -24.318 28.154 1.00 51.12 256 LEU A O 1
ATOM 2036 N N . SER A 1 257 ? -10.956 -24.826 29.141 1.00 50.44 257 SER A N 1
ATOM 2037 C CA . SER A 1 257 ? -11.480 -25.722 28.109 1.00 50.44 257 SER A CA 1
ATOM 2038 C C . SER A 1 257 ? -12.206 -25.025 26.950 1.00 50.44 257 SER A C 1
ATOM 2040 O O . SER A 1 257 ? -12.347 -25.629 25.893 1.00 50.44 257 SER A O 1
ATOM 2042 N N . THR A 1 258 ? -12.711 -23.799 27.134 1.00 55.44 258 THR A N 1
ATOM 2043 C CA . THR A 1 258 ? -13.531 -23.091 26.128 1.00 55.44 258 THR A CA 1
ATOM 2044 C C . THR A 1 258 ? -12.886 -21.829 25.566 1.00 55.44 258 THR A C 1
ATOM 2046 O O . THR A 1 258 ? -13.307 -21.400 24.498 1.00 55.44 258 THR A O 1
ATOM 2049 N N . GLY A 1 259 ? -11.927 -21.199 26.259 1.00 56.28 259 GLY A N 1
ATOM 2050 C CA . GLY A 1 259 ? -11.158 -20.037 25.761 1.00 56.28 259 GLY A CA 1
ATOM 2051 C C . GLY A 1 259 ? -11.952 -18.749 25.458 1.00 56.28 259 GLY A C 1
ATOM 2052 O O . GLY A 1 259 ? -11.368 -17.710 25.155 1.00 56.28 259 GLY A O 1
ATOM 2053 N N . LYS A 1 260 ? -13.286 -18.779 25.544 1.00 62.72 260 LYS A N 1
ATOM 2054 C CA . LYS A 1 260 ? -14.174 -17.650 25.244 1.00 62.72 260 LYS A CA 1
ATOM 2055 C C . LYS A 1 260 ? -14.455 -16.831 26.501 1.00 62.72 260 LYS A C 1
ATOM 2057 O O . LYS A 1 260 ? -15.089 -17.345 27.416 1.00 62.72 260 LYS A O 1
ATOM 2062 N N . GLU A 1 261 ? -14.018 -15.571 26.545 1.00 69.75 261 GLU A N 1
ATOM 2063 C CA . GLU A 1 261 ? -14.521 -14.619 27.541 1.00 69.75 261 GLU A CA 1
ATOM 2064 C C . GLU A 1 261 ? -16.015 -14.397 27.328 1.00 69.75 261 GLU A C 1
ATOM 2066 O O . GLU A 1 261 ? -16.508 -14.375 26.194 1.00 69.75 261 GLU A O 1
ATOM 2071 N N . THR A 1 262 ? -16.710 -14.209 28.437 1.00 80.06 262 THR A N 1
ATOM 2072 C CA . THR A 1 262 ? -18.143 -13.967 28.469 1.00 80.06 262 THR A CA 1
ATOM 2073 C C . THR A 1 262 ? -18.410 -12.620 29.109 1.00 80.06 262 THR A C 1
ATOM 2075 O O . THR A 1 262 ? -17.850 -12.315 30.162 1.00 80.06 262 THR A O 1
ATOM 2078 N N . LEU A 1 263 ? -19.268 -11.818 28.485 1.00 83.19 263 LEU A N 1
ATOM 2079 C CA . LEU A 1 263 ? -19.760 -10.587 29.099 1.00 83.19 263 LEU A CA 1
ATOM 2080 C C . LEU A 1 263 ? -20.888 -10.917 30.061 1.00 83.19 263 LEU A C 1
ATOM 2082 O O . LEU A 1 263 ? -21.795 -11.658 29.679 1.00 83.19 263 LEU A O 1
ATOM 2086 N N . HIS A 1 264 ? -20.837 -10.315 31.243 1.00 86.81 264 HIS A N 1
ATOM 2087 C CA . HIS A 1 264 ? -21.869 -10.410 32.265 1.00 86.81 264 HIS A CA 1
ATOM 2088 C C . HIS A 1 264 ? -22.287 -9.003 32.693 1.00 86.81 264 HIS A C 1
ATOM 2090 O O . HIS A 1 264 ? -21.438 -8.177 33.028 1.00 86.81 264 HIS A O 1
ATOM 2096 N N . ILE A 1 265 ? -23.590 -8.724 32.691 1.00 87.69 265 ILE A N 1
ATOM 2097 C CA . ILE A 1 265 ? -24.161 -7.535 33.331 1.00 87.69 265 ILE A CA 1
ATOM 2098 C C . ILE A 1 265 ? -24.081 -7.767 34.840 1.00 87.69 265 ILE A C 1
ATOM 2100 O O . ILE A 1 265 ? -24.646 -8.741 35.345 1.00 87.69 265 ILE A O 1
ATOM 2104 N N . THR A 1 266 ? -23.343 -6.903 35.533 1.00 86.31 266 THR A N 1
ATOM 2105 C CA . THR A 1 266 ? -23.101 -6.969 36.984 1.00 86.31 266 THR A CA 1
ATOM 2106 C C . THR A 1 266 ? -24.145 -6.206 37.784 1.00 86.31 266 THR A C 1
ATOM 2108 O O . THR A 1 266 ? -24.407 -6.531 38.938 1.00 86.31 266 THR A O 1
ATOM 2111 N N . ASP A 1 267 ? -24.743 -5.189 37.171 1.00 84.75 267 ASP A N 1
ATOM 2112 C CA . ASP A 1 267 ? -25.736 -4.334 37.801 1.00 84.75 267 ASP A CA 1
ATOM 2113 C C . ASP A 1 267 ? -27.125 -4.998 37.754 1.00 84.75 267 ASP A C 1
ATOM 2115 O O . ASP A 1 267 ? -27.746 -5.130 36.695 1.00 84.75 267 ASP A O 1
ATOM 2119 N N . GLU A 1 268 ? -27.597 -5.452 38.917 1.00 82.12 268 GLU A N 1
ATOM 2120 C CA . GLU A 1 268 ? -28.847 -6.203 39.050 1.00 82.12 268 GLU A CA 1
ATOM 2121 C C . GLU A 1 268 ? -30.091 -5.334 38.787 1.00 82.12 268 GLU A C 1
ATOM 2123 O O . GLU A 1 268 ? -31.060 -5.815 38.198 1.00 82.12 268 GLU A O 1
ATOM 2128 N N . GLU A 1 269 ? -30.042 -4.034 39.099 1.00 83.06 269 GLU A N 1
ATOM 2129 C CA . GLU A 1 269 ? -31.116 -3.082 38.779 1.00 83.06 269 GLU A CA 1
ATOM 2130 C C . GLU A 1 269 ? -31.224 -2.864 37.263 1.00 83.06 269 GLU A C 1
ATOM 2132 O O . GLU A 1 269 ? -32.319 -2.822 36.689 1.00 83.06 269 GLU A O 1
ATOM 2137 N N . VAL A 1 270 ? -30.081 -2.770 36.576 1.00 83.38 270 VAL A N 1
ATOM 2138 C CA . VAL A 1 270 ? -30.036 -2.691 35.109 1.00 83.38 270 VAL A CA 1
ATOM 2139 C C . VAL A 1 270 ? -30.547 -3.988 34.482 1.00 83.38 270 VAL A C 1
ATOM 2141 O O . VAL A 1 270 ? -31.346 -3.949 33.549 1.00 83.38 270 VAL A O 1
ATOM 2144 N N . LEU A 1 271 ? -30.152 -5.149 35.007 1.00 83.19 271 LEU A N 1
ATOM 2145 C CA . LEU A 1 271 ? -30.604 -6.442 34.491 1.00 83.19 271 LEU A CA 1
ATOM 2146 C C . LEU A 1 271 ? -32.129 -6.628 34.623 1.00 83.19 271 LEU A C 1
ATOM 2148 O O . LEU A 1 271 ? -32.784 -7.115 33.687 1.00 83.19 271 LEU A O 1
ATOM 2152 N N . GLN A 1 272 ? -32.691 -6.214 35.763 1.00 82.31 272 GLN A N 1
ATOM 2153 C CA . GLN A 1 272 ? -34.128 -6.250 36.041 1.00 82.31 272 GLN A CA 1
ATOM 2154 C C . GLN A 1 272 ? -34.910 -5.240 35.190 1.00 82.31 272 GLN A C 1
ATOM 2156 O O . GLN A 1 272 ? -35.960 -5.591 34.661 1.00 82.31 272 GLN A O 1
ATOM 2161 N N . SER A 1 273 ? -34.381 -4.031 34.980 1.00 81.50 273 SER A N 1
ATOM 2162 C CA . SER A 1 273 ? -35.042 -2.994 34.164 1.00 81.50 273 SER A CA 1
ATOM 2163 C C . SER A 1 273 ? -35.043 -3.269 32.654 1.00 81.50 273 SER A C 1
ATOM 2165 O O . SER A 1 273 ? -35.811 -2.655 31.922 1.00 81.50 273 SER A O 1
ATOM 2167 N N . LEU A 1 274 ? -34.240 -4.222 32.169 1.00 79.12 274 LEU A N 1
ATOM 2168 C CA . LEU A 1 274 ? -34.258 -4.690 30.774 1.00 79.12 274 LEU A CA 1
ATOM 2169 C C . LEU A 1 274 ? -35.432 -5.652 30.459 1.00 79.12 274 LEU A C 1
ATOM 2171 O O . LEU A 1 274 ? -35.312 -6.437 29.514 1.00 79.12 274 LEU A O 1
ATOM 2175 N N . GLN A 1 275 ? -36.449 -5.765 31.325 1.00 61.75 275 GLN A N 1
ATOM 2176 C CA . GLN A 1 275 ? -37.595 -6.687 31.175 1.00 61.75 275 GLN A CA 1
ATOM 2177 C C . GLN A 1 275 ? -38.513 -6.317 30.008 1.00 61.75 275 GLN A C 1
ATOM 2179 O O . GLN A 1 275 ? -38.734 -5.111 29.775 1.00 61.75 275 GLN A O 1
#

Radius of gyration: 30.4 Å; chains: 1; bounding box: 66×46×75 Å